Protein AF-A0A7S1ZSZ6-F1 (afdb_monomer_lite)

Foldseek 3Di:
DDDDPPDPPPDPPAWDQDPVRDTDGNVVVVVVVVVVVVPVPPPPDPPVVVVVVLVVVVVVLVVLLVVLVVLQVVDPPPVCVVVVVDDPPPPPPPVPDDDDDDDDDDDDDDPPPPPPPPPDPRCNVVSVVSNVVSVVVVVVSVVVVVVVVVVVVVVVVVVVVVVVVVVVVVVVVVVVCVVDVPPVVVVVPPPPPDDPDDDDDDDPPPPPPPPDPDPFDAQPPPRHGDPDFDDDPPPPDPHTD

InterPro domains:
  IPR006845 Pex, N-terminal [PF04757] (32-144)
  IPR025654 Peroxisome biogenesis factor 2/10 [PTHR23350] (37-241)

Sequence (241 aa):
EKNKNISTRLTTKNLVRNKQGQWIPNTYLQQQQQQDQTITNATTNPTNSYQNDKITKLLRWIIKLHLSLFYINGKYPTIAHRLVGCTIATKQNSDDDKSSDTALLSSLPAPTTSTIVANRPSYTTIGMLIALQASASLIKTTFQYMIEFMYVLQRIRTRWRKEKEEQRRKAYTTSIEQCVPSVEEEYFSTNKTEGEKQQQQSITYVTSTTNTNATTTQCGICMNERLHPSAPIACGHVFCW

Secondary structure (DSSP, 8-state):
------------TTEEE-TTS-EEETHHHHHHHHHHHHHTTS---THHHHHHHHHHHHHHHHHHHHHHHHHHH-----HHHHHH--------------------------------------THHHHHHHHHHHHHHHHHHHHHHHHHHHHHHHHHHHHHHHHHHHHHHHHHHHHHHHHS--THHHHSSSSSSS-----------------------B-TTT-SBPSS----TT--SS---

pLDDT: mean 70.47, std 16.92, range [42.88, 97.94]

Radius of gyration: 41.74 Å; chains: 1; bounding box: 150×37×95 Å

Structure (mmCIF, N/CA/C/O backbone):
data_AF-A0A7S1ZSZ6-F1
#
_entry.id   AF-A0A7S1ZSZ6-F1
#
loop_
_atom_site.group_PDB
_atom_site.id
_atom_site.type_symbol
_atom_site.label_atom_id
_atom_site.label_alt_id
_atom_site.label_comp_id
_atom_site.label_asym_id
_atom_site.label_entity_id
_atom_site.label_seq_id
_atom_site.pdbx_PDB_ins_code
_atom_site.Cartn_x
_atom_site.Cartn_y
_atom_site.Cartn_z
_atom_site.occupancy
_atom_site.B_iso_or_equiv
_atom_site.auth_seq_id
_atom_site.auth_comp_id
_atom_site.auth_asym_id
_atom_site.auth_atom_id
_atom_site.pdbx_PDB_model_num
ATOM 1 N N . GLU A 1 1 ? -87.972 -8.849 14.638 1.00 45.88 1 GLU A N 1
ATOM 2 C CA . GLU A 1 1 ? -87.284 -10.083 15.083 1.00 45.88 1 GLU A CA 1
ATOM 3 C C . GLU A 1 1 ? -86.281 -10.553 14.033 1.00 45.88 1 GLU A C 1
ATOM 5 O O . GLU A 1 1 ? -86.530 -10.344 12.856 1.00 45.88 1 GLU A O 1
ATOM 10 N N . LYS A 1 2 ? -85.210 -11.230 14.477 1.00 46.00 2 LYS A N 1
ATOM 11 C CA . LYS A 1 2 ? -84.157 -11.933 13.699 1.00 46.00 2 LYS A CA 1
ATOM 12 C C . LYS A 1 2 ? -82.916 -11.131 13.260 1.00 46.00 2 LYS A C 1
ATOM 14 O O . LYS A 1 2 ? -82.628 -10.949 12.087 1.00 46.00 2 LYS A O 1
ATOM 19 N N . ASN A 1 3 ? -82.151 -10.723 14.274 1.00 59.25 3 ASN A N 1
ATOM 20 C CA . ASN A 1 3 ? -80.840 -11.295 14.636 1.00 59.25 3 ASN A CA 1
ATOM 21 C C . ASN A 1 3 ? -79.908 -11.750 13.489 1.00 59.25 3 ASN A C 1
ATOM 23 O O . ASN A 1 3 ? -80.172 -12.777 12.870 1.00 59.25 3 ASN A O 1
ATOM 27 N N . LYS A 1 4 ? -78.767 -11.061 13.320 1.00 49.94 4 LYS A N 1
ATOM 28 C CA . LYS A 1 4 ? -77.501 -11.606 12.781 1.00 49.94 4 LYS A CA 1
ATOM 29 C C . LYS A 1 4 ? -76.309 -10.755 13.257 1.00 49.94 4 LYS A C 1
ATOM 31 O O . LYS A 1 4 ? -75.692 -10.025 12.491 1.00 49.94 4 LYS A O 1
ATOM 36 N N . ASN A 1 5 ? -75.982 -10.863 14.546 1.00 47.41 5 ASN A N 1
ATOM 37 C CA . ASN A 1 5 ? -74.682 -10.443 15.077 1.00 47.41 5 ASN A CA 1
ATOM 38 C C . ASN A 1 5 ? -73.670 -11.576 14.851 1.00 47.41 5 ASN A C 1
ATOM 40 O O . ASN A 1 5 ? -73.577 -12.516 15.640 1.00 47.41 5 ASN A O 1
ATOM 44 N N . ILE A 1 6 ? -72.928 -11.502 13.745 1.00 53.44 6 ILE A N 1
ATOM 45 C CA . ILE A 1 6 ? -71.787 -12.381 13.469 1.00 53.44 6 ILE A CA 1
ATOM 46 C C . ILE A 1 6 ? -70.591 -11.817 14.237 1.00 53.44 6 ILE A C 1
ATOM 48 O O . ILE A 1 6 ? -69.866 -10.946 13.768 1.00 53.44 6 ILE A O 1
ATOM 52 N N . SER A 1 7 ? -70.419 -12.301 15.465 1.00 47.50 7 SER A N 1
ATOM 53 C CA . SER A 1 7 ? -69.241 -12.035 16.284 1.00 47.50 7 SER A CA 1
ATOM 54 C C . SER A 1 7 ? -68.076 -12.878 15.757 1.00 47.50 7 SER A C 1
ATOM 56 O O . SER A 1 7 ? -67.936 -14.052 16.105 1.00 47.50 7 SER A O 1
ATOM 58 N N . THR A 1 8 ? -67.237 -12.296 14.901 1.00 52.84 8 THR A N 1
ATOM 59 C CA . THR A 1 8 ? -65.966 -12.886 14.458 1.00 52.84 8 THR A CA 1
ATOM 60 C C . THR A 1 8 ? -65.013 -13.008 15.644 1.00 52.84 8 THR A C 1
ATOM 62 O O . THR A 1 8 ? -64.298 -12.075 16.007 1.00 52.84 8 THR A O 1
ATOM 65 N N . ARG A 1 9 ? -65.018 -14.185 16.271 1.00 50.19 9 ARG A N 1
ATOM 66 C CA . ARG A 1 9 ? -64.076 -14.585 17.316 1.00 50.19 9 ARG A CA 1
ATOM 67 C C . ARG A 1 9 ? -62.727 -14.886 16.653 1.00 50.19 9 ARG A C 1
ATOM 69 O O . ARG A 1 9 ? -62.429 -16.028 16.321 1.00 50.19 9 ARG A O 1
ATOM 76 N N . LEU A 1 10 ? -61.939 -13.839 16.403 1.00 54.50 10 LEU A N 1
ATOM 77 C CA . LEU A 1 10 ? -60.557 -13.955 15.937 1.00 54.50 10 LEU A CA 1
ATOM 78 C C . LEU A 1 10 ? -59.727 -14.672 17.010 1.00 54.50 10 LEU A C 1
ATOM 80 O O . LEU A 1 10 ? -59.468 -14.150 18.092 1.00 54.50 10 LEU A O 1
ATOM 84 N N . THR A 1 11 ? -59.347 -15.909 16.711 1.00 55.84 11 THR A N 1
ATOM 85 C CA . THR A 1 11 ? -58.439 -16.745 17.496 1.00 55.84 11 THR A CA 1
ATOM 86 C C . THR A 1 11 ? -57.053 -16.102 17.575 1.00 55.84 11 THR A C 1
ATOM 88 O O . THR A 1 11 ? -56.283 -16.139 16.620 1.00 55.84 11 THR A O 1
ATOM 91 N N . THR A 1 12 ? -56.713 -15.558 18.742 1.00 56.91 12 THR A N 1
ATOM 92 C CA . THR A 1 12 ? -55.464 -14.859 19.113 1.00 56.91 12 THR A CA 1
ATOM 93 C C . THR A 1 12 ? -54.206 -15.744 19.181 1.00 56.91 12 THR A C 1
ATOM 95 O O . THR A 1 12 ? -53.231 -15.394 19.838 1.00 56.91 12 THR A O 1
ATOM 98 N N . LYS A 1 13 ? -54.173 -16.897 18.504 1.00 59.03 13 LYS A N 1
ATOM 99 C CA . LYS A 1 13 ? -53.133 -17.924 18.711 1.00 59.03 13 LYS A CA 1
ATOM 100 C C . LYS A 1 13 ? -51.804 -17.709 17.959 1.00 59.03 13 LYS A C 1
ATOM 102 O O . LYS A 1 13 ? -50.935 -18.558 18.082 1.00 59.03 13 LYS A O 1
ATOM 107 N N . ASN A 1 14 ? -51.608 -16.615 17.215 1.00 62.50 14 ASN A N 1
ATOM 108 C CA . ASN A 1 14 ? -50.431 -16.436 16.339 1.00 62.50 14 ASN A CA 1
ATOM 109 C C . ASN A 1 14 ? -49.755 -15.056 16.451 1.00 62.50 14 ASN A C 1
ATOM 111 O O . ASN A 1 14 ? -49.387 -14.445 15.445 1.00 62.50 14 ASN A O 1
ATOM 115 N N . LEU A 1 15 ? -49.594 -14.548 17.671 1.00 66.12 15 LEU A N 1
ATOM 116 C CA . LEU A 1 15 ? -48.820 -13.335 17.937 1.00 66.12 15 LEU A CA 1
ATOM 117 C C . LEU A 1 15 ? -47.551 -13.717 18.703 1.00 66.12 15 LEU A C 1
ATOM 119 O O . LEU A 1 15 ? -47.621 -14.448 19.687 1.00 66.12 15 LEU A O 1
ATOM 123 N N . VAL A 1 16 ? -46.399 -13.223 18.253 1.00 71.75 16 VAL A N 1
ATOM 124 C CA . VAL A 1 16 ? -45.100 -13.400 18.918 1.00 71.75 16 VAL A CA 1
ATOM 125 C C . VAL A 1 16 ? -44.641 -12.037 19.418 1.00 71.75 16 VAL A C 1
ATOM 127 O O . VAL A 1 16 ? -44.806 -11.024 18.738 1.00 71.75 16 VAL A O 1
ATOM 130 N N . ARG A 1 17 ? -44.104 -11.989 20.636 1.00 72.75 17 ARG A N 1
ATOM 131 C CA . ARG A 1 17 ? -43.655 -10.745 21.260 1.00 72.75 17 ARG A CA 1
ATOM 132 C C . ARG A 1 17 ? -42.217 -10.442 20.825 1.00 72.75 17 ARG A C 1
ATOM 134 O O . ARG A 1 17 ? -41.338 -11.282 20.993 1.00 72.75 17 ARG A O 1
ATOM 141 N N . ASN A 1 18 ? -41.977 -9.266 20.251 1.00 77.31 18 ASN A N 1
ATOM 142 C CA . ASN A 1 18 ? -40.635 -8.835 19.854 1.00 77.31 18 ASN A CA 1
ATOM 143 C C . ASN A 1 18 ? -39.790 -8.409 21.076 1.00 77.31 18 ASN A C 1
ATOM 145 O O . ASN A 1 18 ? -40.299 -8.298 22.193 1.00 77.31 18 ASN A O 1
ATOM 149 N N . LYS A 1 19 ? -38.497 -8.115 20.867 1.00 74.00 19 LYS A N 1
ATOM 150 C CA . LYS A 1 19 ? -37.574 -7.656 21.931 1.00 74.00 19 LYS A CA 1
ATOM 151 C C . LYS A 1 19 ? -38.006 -6.349 22.620 1.00 74.00 19 LYS A C 1
ATOM 153 O O . LYS A 1 19 ? -37.525 -6.058 23.705 1.00 74.00 19 LYS A O 1
ATOM 158 N N . GLN A 1 20 ? -38.909 -5.580 22.012 1.00 78.00 20 GLN A N 1
ATOM 159 C CA . GLN A 1 20 ? -39.474 -4.340 22.561 1.00 78.00 20 GLN A CA 1
ATOM 160 C C . GLN A 1 20 ? -40.816 -4.580 23.279 1.00 78.00 20 GLN A C 1
ATOM 162 O O . GLN A 1 20 ? -41.487 -3.631 23.672 1.00 78.00 20 GLN A O 1
ATOM 167 N N . GLY A 1 21 ? -41.240 -5.838 23.442 1.00 78.56 21 GLY A N 1
ATOM 168 C CA . GLY A 1 21 ? -42.475 -6.192 24.140 1.00 78.56 21 GLY A CA 1
ATOM 169 C C . GLY A 1 21 ? -43.755 -6.077 23.303 1.00 78.56 21 GLY A C 1
ATOM 170 O O . GLY A 1 21 ? -44.840 -6.348 23.823 1.00 78.56 21 GLY A O 1
ATOM 171 N N . GLN A 1 22 ? -43.660 -5.720 22.021 1.00 77.94 22 GLN A N 1
ATOM 172 C CA . GLN A 1 22 ? -44.806 -5.560 21.126 1.00 77.94 22 GLN A CA 1
ATOM 173 C C . GLN A 1 22 ? -45.199 -6.888 20.471 1.00 77.94 22 GLN A C 1
ATOM 175 O O . GLN A 1 22 ? -44.343 -7.676 20.069 1.00 77.94 22 GLN A O 1
ATOM 180 N N . TRP A 1 23 ? -46.505 -7.143 20.365 1.00 77.44 23 TRP A N 1
ATOM 181 C CA . TRP A 1 23 ? -47.057 -8.337 19.724 1.00 77.44 23 TRP A CA 1
ATOM 182 C C . TRP A 1 23 ? -47.100 -8.155 18.204 1.00 77.44 23 TRP A C 1
ATOM 184 O O . TRP A 1 23 ? -47.804 -7.276 17.711 1.00 77.44 23 TRP A O 1
ATOM 194 N N . ILE A 1 24 ? -46.367 -8.993 17.469 1.00 73.50 24 ILE A N 1
ATOM 195 C CA . ILE A 1 24 ? -46.273 -8.951 16.005 1.00 73.50 24 ILE A CA 1
ATOM 196 C C . ILE A 1 24 ? -46.828 -10.264 15.418 1.00 73.50 24 ILE A C 1
ATOM 198 O O . ILE A 1 24 ? -46.589 -11.334 15.992 1.00 73.50 24 ILE A O 1
ATOM 202 N N . PRO A 1 25 ? -47.574 -10.228 14.296 1.00 69.50 25 PRO A N 1
ATOM 203 C CA . PRO A 1 25 ? -48.050 -11.432 13.615 1.00 69.50 25 PRO A CA 1
ATOM 204 C C . PRO A 1 25 ? -46.893 -12.322 13.135 1.00 69.50 25 PRO A C 1
ATOM 206 O O . PRO A 1 25 ? -45.951 -11.840 12.506 1.00 69.50 25 PRO A O 1
ATOM 209 N N . ASN A 1 26 ? -46.983 -13.633 13.379 1.00 65.88 26 ASN A N 1
ATOM 210 C CA . ASN A 1 26 ? -45.911 -14.602 13.087 1.00 65.88 26 ASN A CA 1
ATOM 211 C C . ASN A 1 26 ? -45.567 -14.740 11.580 1.00 65.88 26 ASN A C 1
ATOM 213 O O . ASN A 1 26 ? -44.516 -15.259 11.215 1.00 65.88 26 ASN A O 1
ATOM 217 N N . THR A 1 27 ? -46.417 -14.231 10.684 1.00 66.75 27 THR A N 1
ATOM 218 C CA . THR A 1 27 ? -46.210 -14.273 9.226 1.00 66.75 27 THR A CA 1
ATOM 219 C C . THR A 1 27 ? -45.004 -13.458 8.752 1.00 66.75 27 THR A C 1
ATOM 221 O O . THR A 1 27 ? -44.408 -13.796 7.734 1.00 66.75 27 THR A O 1
ATOM 224 N N . TYR A 1 28 ? -44.599 -12.424 9.496 1.00 59.00 28 TYR A N 1
ATOM 225 C CA . TYR A 1 28 ? -43.449 -11.587 9.128 1.00 59.00 28 TYR A CA 1
ATOM 226 C C . TYR A 1 28 ? -42.100 -12.277 9.373 1.00 59.00 28 TYR A C 1
ATOM 228 O O . TYR A 1 28 ? -41.141 -12.046 8.641 1.00 59.00 28 TYR A O 1
ATOM 236 N N . LEU A 1 29 ? -42.035 -13.174 10.359 1.00 60.38 29 LEU A N 1
ATOM 237 C CA . LEU A 1 29 ? -40.807 -13.884 10.724 1.00 60.38 29 LEU A CA 1
ATOM 238 C C . LEU A 1 29 ? -40.407 -14.919 9.662 1.00 60.38 29 LEU A C 1
ATOM 240 O O . LEU A 1 29 ? -39.226 -15.081 9.362 1.00 60.38 29 LEU A O 1
ATOM 244 N N . GLN A 1 30 ? -41.391 -15.570 9.036 1.00 60.62 30 GLN A N 1
ATOM 245 C CA . GLN A 1 30 ? -41.138 -16.601 8.029 1.00 60.62 30 GLN A CA 1
ATOM 246 C C . GLN A 1 30 ? -40.664 -16.018 6.687 1.00 60.62 30 GLN A C 1
ATOM 248 O O . GLN A 1 30 ? -39.840 -16.628 6.007 1.00 60.62 30 GLN A O 1
ATOM 253 N N . GLN A 1 31 ? -41.121 -14.813 6.329 1.00 61.56 31 GLN A N 1
ATOM 254 C CA . GLN A 1 31 ? -40.676 -14.131 5.110 1.00 61.56 31 GLN A CA 1
ATOM 255 C C . GLN A 1 31 ? -39.251 -13.570 5.251 1.00 61.56 31 GLN A C 1
ATOM 257 O O . GLN A 1 31 ? -38.480 -13.597 4.293 1.00 61.56 31 GLN A O 1
ATOM 262 N N . GLN A 1 32 ? -38.867 -13.150 6.462 1.00 59.94 32 GLN A N 1
ATOM 263 C CA . GLN A 1 32 ? -37.508 -12.693 6.757 1.00 59.94 32 GLN A CA 1
ATOM 264 C C . GLN A 1 32 ? -36.491 -13.845 6.681 1.00 59.94 32 GLN A C 1
ATOM 266 O O . GLN A 1 32 ? -35.414 -13.688 6.112 1.00 59.94 32 GLN A O 1
ATOM 271 N N . GLN A 1 33 ? -36.870 -15.043 7.138 1.00 59.09 33 GLN A N 1
ATOM 272 C CA . GLN A 1 33 ? -35.999 -16.222 7.079 1.00 59.09 33 GLN A CA 1
ATOM 273 C C . GLN A 1 33 ? -35.746 -16.745 5.652 1.00 59.09 33 GLN A C 1
ATOM 275 O O . GLN A 1 33 ? -34.691 -17.324 5.398 1.00 59.09 33 GLN A O 1
ATOM 280 N N . GLN A 1 34 ? -36.676 -16.538 4.711 1.00 56.94 34 GLN A N 1
ATOM 281 C CA . GLN A 1 34 ? -36.470 -16.914 3.305 1.00 56.94 34 GLN A CA 1
ATOM 282 C C . GLN A 1 34 ? -35.585 -15.921 2.539 1.00 56.94 34 GLN A C 1
ATOM 284 O O . GLN A 1 34 ? -34.846 -16.346 1.653 1.00 56.94 34 GLN A O 1
ATOM 289 N N . GLN A 1 35 ? -35.591 -14.630 2.891 1.00 57.09 35 GLN A N 1
ATOM 290 C CA . GLN A 1 35 ? -34.695 -13.647 2.264 1.00 57.09 35 GLN A CA 1
ATOM 291 C C . GLN A 1 35 ? -33.226 -13.843 2.671 1.00 57.09 35 GLN A C 1
ATOM 293 O O . GLN A 1 35 ? -32.338 -13.692 1.828 1.00 57.09 35 GLN A O 1
ATOM 298 N N . ASP A 1 36 ? -32.965 -14.270 3.909 1.00 51.06 36 ASP A N 1
ATOM 299 C CA . ASP A 1 36 ? -31.597 -14.478 4.403 1.00 51.06 36 ASP A CA 1
ATOM 300 C C . ASP A 1 36 ? -30.861 -15.642 3.707 1.00 51.06 36 ASP A C 1
ATOM 302 O O . ASP A 1 36 ? -29.634 -15.625 3.611 1.00 51.06 36 ASP A O 1
ATOM 306 N N . GLN A 1 37 ? -31.573 -16.630 3.149 1.00 53.38 37 GLN A N 1
ATOM 307 C CA . GLN A 1 37 ? -30.940 -17.771 2.466 1.00 53.38 37 GLN A CA 1
ATOM 308 C C . GLN A 1 37 ? -30.546 -17.483 1.008 1.00 53.38 37 GLN A C 1
ATOM 310 O O . GLN A 1 37 ? -29.652 -18.136 0.475 1.00 53.38 37 GLN A O 1
ATOM 315 N N . THR A 1 38 ? -31.154 -16.490 0.353 1.00 52.06 38 THR A N 1
ATOM 316 C CA . THR A 1 38 ? -30.794 -16.115 -1.028 1.00 52.06 38 THR A CA 1
ATOM 317 C C . THR A 1 38 ? -29.551 -15.226 -1.131 1.00 52.06 38 THR A C 1
ATOM 319 O O . THR A 1 38 ? -28.973 -15.109 -2.209 1.00 52.06 38 THR A O 1
ATOM 322 N N . ILE A 1 39 ? -29.096 -14.627 -0.026 1.00 53.91 39 ILE A N 1
ATOM 323 C CA . ILE A 1 39 ? -27.982 -13.659 -0.027 1.00 53.91 39 ILE A CA 1
ATOM 324 C C . ILE A 1 39 ? -26.614 -14.341 0.174 1.00 53.91 39 ILE A C 1
ATOM 326 O O . ILE A 1 39 ? -25.580 -13.808 -0.234 1.00 53.91 39 ILE A O 1
ATOM 330 N N . THR A 1 40 ? -26.569 -15.555 0.724 1.00 49.72 40 THR A N 1
ATOM 331 C CA . THR A 1 40 ? -25.303 -16.225 1.075 1.00 49.72 40 THR A CA 1
ATOM 332 C C . THR A 1 40 ? -24.523 -16.794 -0.116 1.00 49.72 40 THR A C 1
ATOM 334 O O . THR A 1 40 ? -23.328 -17.043 0.018 1.00 49.72 40 THR A O 1
ATOM 337 N N . ASN A 1 41 ? -25.128 -16.920 -1.303 1.00 51.81 41 ASN A N 1
ATOM 338 C CA . ASN A 1 41 ? -24.494 -17.600 -2.445 1.00 51.81 41 ASN A CA 1
ATOM 339 C C . ASN A 1 41 ? -23.838 -16.670 -3.487 1.00 51.81 41 ASN A C 1
ATOM 341 O O . ASN A 1 41 ? -23.195 -17.160 -4.410 1.00 51.81 41 ASN A O 1
ATOM 345 N N . ALA A 1 42 ? -23.945 -15.343 -3.344 1.00 47.25 42 ALA A N 1
ATOM 346 C CA . ALA A 1 42 ? -23.409 -14.375 -4.317 1.00 47.25 42 ALA A CA 1
ATOM 347 C C . ALA A 1 42 ? -22.186 -13.574 -3.823 1.00 47.25 42 ALA A C 1
ATOM 349 O O . ALA A 1 42 ? -21.761 -12.621 -4.474 1.00 47.25 42 ALA A O 1
ATOM 350 N N . THR A 1 43 ? -21.583 -13.948 -2.688 1.00 46.16 43 THR A N 1
ATOM 351 C CA . THR A 1 43 ? -20.396 -13.257 -2.147 1.00 46.16 43 THR A CA 1
ATOM 352 C C . THR A 1 43 ? -19.108 -13.949 -2.595 1.00 46.16 43 THR A C 1
ATOM 354 O O . THR A 1 43 ? -18.336 -14.475 -1.797 1.00 46.16 43 THR A O 1
ATOM 357 N N . THR A 1 44 ? -18.840 -13.955 -3.899 1.00 51.75 44 THR A N 1
ATOM 358 C CA . THR A 1 44 ? -17.487 -14.227 -4.396 1.00 51.75 44 THR A CA 1
ATOM 359 C C . THR A 1 44 ? -16.637 -12.965 -4.235 1.00 51.75 44 THR A C 1
ATOM 361 O O . THR A 1 44 ? -16.741 -12.029 -5.021 1.00 51.75 44 THR A O 1
ATOM 364 N N . ASN A 1 45 ? -15.836 -12.950 -3.165 1.00 52.44 45 ASN A N 1
ATOM 365 C CA . ASN A 1 45 ? -14.748 -12.025 -2.807 1.00 52.44 45 ASN A CA 1
ATOM 366 C C . ASN A 1 45 ? -14.297 -11.009 -3.892 1.00 52.44 45 ASN A C 1
ATOM 368 O O . ASN A 1 45 ? -13.349 -11.285 -4.634 1.00 52.44 45 ASN A O 1
ATOM 372 N N . PRO A 1 46 ? -14.852 -9.780 -3.925 1.00 58.25 46 PRO A N 1
ATOM 373 C CA . PRO A 1 46 ? -14.362 -8.704 -4.799 1.00 58.25 46 PRO A CA 1
ATOM 374 C C . PRO A 1 46 ? -12.973 -8.165 -4.395 1.00 58.25 46 PRO A C 1
ATOM 376 O O . PRO A 1 46 ? -12.370 -7.370 -5.115 1.00 58.25 46 PRO A O 1
ATOM 379 N N . THR A 1 47 ? -12.429 -8.593 -3.254 1.00 63.62 47 THR A N 1
ATOM 380 C CA . THR A 1 47 ? -11.154 -8.105 -2.707 1.00 63.62 47 THR A CA 1
ATOM 381 C C . THR A 1 47 ? -9.928 -8.563 -3.506 1.00 63.62 47 THR A C 1
ATOM 383 O O . THR A 1 47 ? -8.943 -7.825 -3.577 1.00 63.62 47 THR A O 1
ATOM 386 N N . ASN A 1 48 ? -9.988 -9.726 -4.164 1.00 72.94 48 ASN A N 1
ATOM 387 C CA . ASN A 1 48 ? -8.833 -10.292 -4.871 1.00 72.94 48 ASN A CA 1
ATOM 388 C C . ASN A 1 48 ? -8.539 -9.606 -6.216 1.00 72.94 48 ASN A C 1
ATOM 390 O O . ASN A 1 48 ? -7.374 -9.440 -6.574 1.00 72.94 48 ASN A O 1
ATOM 394 N N . SER A 1 49 ? -9.562 -9.144 -6.947 1.00 79.81 49 SER A N 1
ATOM 395 C CA . SER A 1 49 ? -9.358 -8.494 -8.255 1.00 79.81 49 SER A CA 1
ATOM 396 C C . SER A 1 49 ? -8.548 -7.201 -8.128 1.00 79.81 49 SER A C 1
ATOM 398 O O . SER A 1 49 ? -7.623 -6.952 -8.898 1.00 79.81 49 SER A O 1
ATOM 400 N N . TYR A 1 50 ? -8.841 -6.399 -7.102 1.00 82.25 50 TYR A N 1
ATOM 401 C CA . TYR A 1 50 ? -8.197 -5.104 -6.899 1.00 82.25 50 TYR A CA 1
ATOM 402 C C . TYR A 1 50 ? -6.718 -5.215 -6.483 1.00 82.25 50 TYR A C 1
ATOM 404 O O . TYR A 1 50 ? -5.907 -4.356 -6.838 1.00 82.25 50 TYR A O 1
ATOM 412 N N . GLN A 1 51 ? -6.331 -6.270 -5.753 1.00 80.81 51 GLN A N 1
ATOM 413 C CA . GLN A 1 51 ? -4.921 -6.508 -5.417 1.00 80.81 51 GLN A CA 1
ATOM 414 C C . GLN A 1 51 ? -4.090 -6.884 -6.649 1.00 80.81 51 GLN A C 1
ATOM 416 O O . GLN A 1 51 ? -2.980 -6.368 -6.817 1.00 80.81 51 GLN A O 1
ATOM 421 N N . ASN A 1 52 ? -4.636 -7.710 -7.542 1.00 82.62 52 ASN A N 1
ATOM 422 C CA . ASN A 1 52 ? -3.936 -8.143 -8.752 1.00 82.62 52 ASN A CA 1
ATOM 423 C C . ASN A 1 52 ? -3.630 -6.963 -9.696 1.00 82.62 52 ASN A C 1
ATOM 425 O O . ASN A 1 52 ? -2.528 -6.869 -10.245 1.00 82.62 52 ASN A O 1
ATOM 429 N N . ASP A 1 53 ? -4.534 -5.987 -9.799 1.00 88.00 53 ASP A N 1
ATOM 430 C CA . ASP A 1 53 ? -4.316 -4.769 -10.593 1.00 88.00 53 ASP A CA 1
ATOM 431 C C . ASP A 1 53 ? -3.203 -3.871 -10.037 1.00 88.00 53 ASP A C 1
ATOM 433 O O . ASP A 1 53 ? -2.513 -3.169 -10.782 1.00 88.00 53 ASP A O 1
ATOM 437 N N . LYS A 1 54 ? -2.997 -3.874 -8.716 1.00 83.25 54 LYS A N 1
ATOM 438 C CA . LYS A 1 54 ? -1.902 -3.121 -8.087 1.00 83.25 54 LYS A CA 1
ATOM 439 C C . LYS A 1 54 ? -0.555 -3.779 -8.346 1.00 83.25 54 LYS A C 1
ATOM 441 O O . LYS A 1 54 ? 0.401 -3.092 -8.711 1.00 83.25 54 LYS A O 1
ATOM 446 N N . ILE A 1 55 ? -0.488 -5.100 -8.189 1.00 85.62 55 ILE A N 1
ATOM 447 C CA . ILE A 1 55 ? 0.745 -5.870 -8.381 1.00 85.62 55 ILE A CA 1
ATOM 448 C C . ILE A 1 55 ? 1.209 -5.776 -9.837 1.00 85.62 55 ILE A C 1
ATOM 450 O O . ILE A 1 55 ? 2.380 -5.505 -10.091 1.00 85.62 55 ILE A O 1
ATOM 454 N N . THR A 1 56 ? 0.299 -5.908 -10.804 1.00 88.56 56 THR A N 1
ATOM 455 C CA . THR A 1 56 ? 0.640 -5.791 -12.233 1.00 88.56 56 THR A CA 1
ATOM 456 C C . THR A 1 56 ? 1.149 -4.394 -12.605 1.00 88.56 56 THR A C 1
ATOM 458 O O . THR A 1 56 ? 2.099 -4.271 -13.384 1.00 88.56 56 THR A O 1
ATOM 461 N N . LYS A 1 57 ? 0.591 -3.329 -12.009 1.00 84.12 57 LYS A N 1
ATOM 462 C CA . LYS A 1 57 ? 1.103 -1.955 -12.164 1.00 84.12 57 LYS A CA 1
ATOM 463 C C . LYS A 1 57 ? 2.512 -1.802 -11.594 1.00 84.12 57 LYS A C 1
ATOM 465 O O . LYS A 1 57 ? 3.362 -1.220 -12.266 1.00 84.12 57 LYS A O 1
ATOM 470 N N . LEU A 1 58 ? 2.774 -2.338 -10.401 1.00 82.19 58 LEU A N 1
ATOM 471 C CA . LEU A 1 58 ? 4.104 -2.320 -9.784 1.00 82.19 58 LEU A CA 1
ATOM 472 C C . LEU A 1 58 ? 5.125 -3.083 -10.642 1.00 82.19 58 LEU A C 1
ATOM 474 O O . LEU A 1 58 ? 6.188 -2.553 -10.957 1.00 82.19 58 LEU A O 1
ATOM 478 N N . LEU A 1 59 ? 4.775 -4.294 -11.083 1.00 86.12 59 LEU A N 1
ATOM 479 C CA . LEU A 1 59 ? 5.630 -5.138 -11.919 1.00 86.12 59 LEU A CA 1
ATOM 480 C C . LEU A 1 59 ? 6.011 -4.430 -13.224 1.00 86.12 59 LEU A C 1
ATOM 482 O O . LEU A 1 59 ? 7.176 -4.432 -13.618 1.00 86.12 59 LEU A O 1
ATOM 486 N N . ARG A 1 60 ? 5.053 -3.747 -13.863 1.00 86.75 60 ARG A N 1
ATOM 487 C CA . ARG A 1 60 ? 5.307 -2.944 -15.067 1.00 86.75 60 ARG A CA 1
ATOM 488 C C . ARG A 1 60 ? 6.352 -1.848 -14.820 1.00 86.75 60 ARG A C 1
ATOM 490 O O . ARG A 1 60 ? 7.172 -1.595 -15.700 1.00 86.75 60 ARG A O 1
ATOM 497 N N . TRP A 1 61 ? 6.347 -1.209 -13.648 1.00 84.12 61 TRP A N 1
ATOM 498 C CA . TRP A 1 61 ? 7.359 -0.209 -13.281 1.00 84.12 61 TRP A CA 1
ATOM 499 C C . TRP A 1 61 ? 8.726 -0.826 -13.009 1.00 84.12 61 TRP A C 1
ATOM 501 O O . TRP A 1 61 ? 9.725 -0.288 -13.479 1.00 84.12 61 TRP A O 1
ATOM 511 N N . ILE A 1 62 ? 8.774 -1.969 -12.323 1.00 83.00 62 ILE A N 1
ATOM 512 C CA . ILE A 1 62 ? 10.023 -2.700 -12.068 1.00 83.00 62 ILE A CA 1
ATOM 513 C C . ILE A 1 62 ? 10.680 -3.110 -13.391 1.00 83.00 62 ILE A C 1
ATOM 515 O O . ILE A 1 62 ? 11.878 -2.902 -13.564 1.00 83.00 62 ILE A O 1
ATOM 519 N N . ILE A 1 63 ? 9.901 -3.607 -14.357 1.00 87.56 63 ILE A N 1
ATOM 520 C CA . ILE A 1 63 ? 10.408 -3.964 -15.691 1.00 87.56 63 ILE A CA 1
ATOM 521 C C . ILE A 1 63 ? 10.954 -2.727 -16.418 1.00 87.56 63 ILE A C 1
ATOM 523 O O . ILE A 1 63 ? 12.047 -2.787 -16.976 1.00 87.56 63 ILE A O 1
ATOM 527 N N . LYS A 1 64 ? 10.243 -1.589 -16.384 1.00 83.75 64 LYS A N 1
ATOM 528 C CA . LYS A 1 64 ? 10.727 -0.332 -16.986 1.00 83.75 64 LYS A CA 1
ATOM 529 C C . LYS A 1 64 ? 12.027 0.160 -16.347 1.00 83.75 64 LYS A C 1
ATOM 531 O O . LYS A 1 64 ? 12.928 0.570 -17.071 1.00 83.75 64 LYS A O 1
ATOM 536 N N . LEU A 1 65 ? 12.131 0.096 -15.018 1.00 82.56 65 LEU A N 1
ATOM 537 C CA . LEU A 1 65 ? 13.336 0.478 -14.280 1.00 82.56 65 LEU A CA 1
ATOM 538 C C . LEU A 1 65 ? 14.504 -0.464 -14.597 1.00 82.56 65 LEU A C 1
ATOM 540 O O . LEU A 1 65 ? 15.627 -0.014 -14.802 1.00 82.56 65 LEU A O 1
ATOM 544 N N . HIS A 1 66 ? 14.242 -1.769 -14.683 1.00 83.88 66 HIS A N 1
ATOM 545 C CA . HIS A 1 66 ? 15.238 -2.753 -15.092 1.00 83.88 66 HIS A CA 1
ATOM 546 C C . HIS A 1 66 ? 15.759 -2.455 -16.503 1.00 83.88 66 HIS A C 1
ATOM 548 O O . HIS A 1 66 ? 16.969 -2.401 -16.710 1.00 83.88 66 HIS A O 1
ATOM 554 N N . LEU A 1 67 ? 14.854 -2.166 -17.446 1.00 83.19 67 LEU A N 1
ATOM 555 C CA . LEU A 1 67 ? 15.197 -1.786 -18.816 1.00 83.19 67 LEU A CA 1
ATOM 556 C C . LEU A 1 67 ? 16.003 -0.473 -18.865 1.00 83.19 67 LEU A C 1
ATOM 558 O O . LEU A 1 67 ? 16.941 -0.355 -19.645 1.00 83.19 67 LEU A O 1
ATOM 562 N N . SER A 1 68 ? 15.689 0.518 -18.022 1.00 82.88 68 SER A N 1
ATOM 563 C CA . SER A 1 68 ? 16.446 1.776 -17.981 1.00 82.88 68 SER A CA 1
ATOM 564 C C . SER A 1 68 ? 17.840 1.600 -17.379 1.00 82.88 68 SER A C 1
ATOM 566 O O . SER A 1 68 ? 18.810 2.119 -17.925 1.00 82.88 68 SER A O 1
ATOM 568 N N . LEU A 1 69 ? 17.959 0.830 -16.289 1.00 78.56 69 LEU A N 1
ATOM 569 C CA . LEU A 1 69 ? 19.252 0.480 -15.688 1.00 78.56 69 LEU A CA 1
ATOM 570 C C . LEU A 1 69 ? 20.125 -0.270 -16.700 1.00 78.56 69 LEU A C 1
ATOM 572 O O . LEU A 1 69 ? 21.337 -0.080 -16.780 1.00 78.56 69 LEU A O 1
ATOM 576 N N . PHE A 1 70 ? 19.469 -1.101 -17.502 1.00 76.00 70 PHE A N 1
ATOM 577 C CA . PHE A 1 70 ? 20.060 -1.815 -18.609 1.00 76.00 70 PHE A CA 1
ATOM 578 C C . PHE A 1 70 ? 20.616 -0.853 -19.688 1.00 76.00 70 PHE A C 1
ATOM 580 O O . PHE A 1 70 ? 21.787 -0.969 -20.053 1.00 76.00 70 PHE A O 1
ATOM 587 N N . TYR A 1 71 ? 19.845 0.150 -20.134 1.00 76.75 71 TYR A N 1
ATOM 588 C CA . TYR A 1 71 ? 20.323 1.167 -21.090 1.00 76.75 71 TYR A CA 1
ATOM 589 C C . TYR A 1 71 ? 21.494 2.006 -20.555 1.00 76.75 71 TYR A C 1
ATOM 591 O O . TYR A 1 71 ? 22.374 2.377 -21.329 1.00 76.75 71 TYR A O 1
ATOM 599 N N . ILE A 1 72 ? 21.522 2.292 -19.250 1.00 72.94 72 ILE A N 1
ATOM 600 C CA . ILE A 1 72 ? 22.590 3.082 -18.615 1.00 72.94 72 ILE A CA 1
ATOM 601 C C . ILE A 1 72 ? 23.910 2.308 -18.572 1.00 72.94 72 ILE A C 1
ATOM 603 O O . ILE A 1 72 ? 24.963 2.871 -18.857 1.00 72.94 72 ILE A O 1
ATOM 607 N N . ASN A 1 73 ? 23.866 1.012 -18.255 1.00 77.62 73 ASN A N 1
ATOM 608 C CA . ASN A 1 73 ? 25.078 0.206 -18.112 1.00 77.62 73 ASN A CA 1
ATOM 609 C C . ASN A 1 73 ? 25.764 -0.114 -19.450 1.00 77.62 73 ASN A C 1
ATOM 611 O O . ASN A 1 73 ? 26.895 -0.600 -19.443 1.00 77.62 73 ASN A O 1
ATOM 615 N N . GLY A 1 74 ? 25.102 0.124 -20.592 1.00 65.88 74 GLY A N 1
ATOM 616 C CA . GLY A 1 74 ? 25.690 0.054 -21.939 1.00 65.88 74 GLY A CA 1
ATOM 617 C C . GLY A 1 74 ? 26.198 -1.327 -22.380 1.00 65.88 74 GLY A C 1
ATOM 618 O O . GLY A 1 74 ? 26.584 -1.509 -23.532 1.00 65.88 74 GLY A O 1
ATOM 619 N N . LYS A 1 75 ? 26.180 -2.319 -21.489 1.00 62.00 75 LYS A N 1
ATOM 620 C CA . LYS A 1 75 ? 26.565 -3.702 -21.732 1.00 62.00 75 LYS A CA 1
ATOM 621 C C . LYS A 1 75 ? 25.282 -4.514 -21.814 1.00 62.00 75 LYS A C 1
ATOM 623 O O . LYS A 1 75 ? 24.585 -4.665 -20.818 1.00 62.00 75 LYS A O 1
ATOM 628 N N . TYR A 1 76 ? 24.980 -5.040 -22.996 1.00 53.97 76 TYR A N 1
ATOM 629 C CA . TYR A 1 76 ? 24.087 -6.183 -23.149 1.00 53.97 76 TYR A CA 1
ATOM 630 C C . TYR A 1 76 ? 24.878 -7.451 -22.774 1.00 53.97 76 TYR A C 1
ATOM 632 O O . TYR A 1 76 ? 25.503 -8.024 -23.664 1.00 53.97 76 TYR A O 1
ATOM 640 N N . PRO A 1 77 ? 24.833 -8.004 -21.541 1.00 51.69 77 PRO A N 1
ATOM 641 C CA . PRO A 1 77 ? 24.765 -9.443 -21.451 1.00 51.69 77 PRO A CA 1
ATOM 642 C C . PRO A 1 77 ? 23.330 -9.744 -21.864 1.00 51.69 77 PRO A C 1
ATOM 644 O O . PRO A 1 77 ? 22.436 -9.837 -21.024 1.00 51.69 77 PRO A O 1
ATOM 647 N N . THR A 1 78 ? 23.058 -9.804 -23.170 1.00 54.53 78 THR A N 1
ATOM 648 C CA . THR A 1 78 ? 21.817 -10.444 -23.594 1.00 54.53 78 THR A CA 1
ATOM 649 C C . THR A 1 78 ? 21.754 -11.775 -22.844 1.00 54.53 78 THR A C 1
ATOM 651 O O . THR A 1 78 ? 22.776 -12.429 -22.625 1.00 54.53 78 THR A O 1
ATOM 654 N N . ILE A 1 79 ? 20.571 -12.195 -22.409 1.00 57.62 79 ILE A N 1
ATOM 655 C CA . ILE A 1 79 ? 20.400 -13.566 -21.911 1.00 57.62 79 ILE A CA 1
ATOM 656 C C . ILE A 1 79 ? 20.953 -14.550 -22.964 1.00 57.62 79 ILE A C 1
ATOM 658 O O . ILE A 1 79 ? 21.557 -15.551 -22.604 1.00 57.62 79 ILE A O 1
ATOM 662 N N . ALA A 1 80 ? 20.905 -14.173 -24.250 1.00 54.94 80 ALA A N 1
ATOM 663 C CA . ALA A 1 80 ? 21.642 -14.810 -25.338 1.00 54.94 80 ALA A CA 1
ATOM 664 C C . ALA A 1 80 ? 23.171 -14.870 -25.120 1.00 54.94 80 ALA A C 1
ATOM 666 O O . ALA A 1 80 ? 23.742 -15.931 -25.286 1.00 54.94 80 ALA A O 1
ATOM 667 N N . HIS A 1 81 ? 23.850 -13.810 -24.679 1.00 54.66 81 HIS A N 1
ATOM 668 C CA . HIS A 1 81 ? 25.284 -13.837 -24.360 1.00 54.66 81 HIS A CA 1
ATOM 669 C C . HIS A 1 81 ? 25.633 -14.726 -23.153 1.00 54.66 81 HIS A C 1
ATOM 671 O O . HIS A 1 81 ? 26.690 -15.349 -23.134 1.00 54.66 81 HIS A O 1
ATOM 677 N N . ARG A 1 82 ? 24.743 -14.816 -22.150 1.00 54.78 82 ARG A N 1
ATOM 678 C CA . ARG A 1 82 ? 24.905 -15.754 -21.018 1.00 54.78 82 ARG A CA 1
ATOM 679 C C . ARG A 1 82 ? 24.580 -17.205 -21.387 1.00 54.78 82 ARG A C 1
ATOM 681 O O . ARG A 1 82 ? 25.178 -18.097 -20.805 1.00 54.78 82 ARG A O 1
ATOM 688 N N . LEU A 1 83 ? 23.675 -17.439 -22.339 1.00 59.66 83 LEU A N 1
ATOM 689 C CA . LEU A 1 83 ? 23.340 -18.779 -22.842 1.00 59.66 83 LEU A CA 1
ATOM 690 C C . LEU A 1 83 ? 24.331 -19.287 -23.896 1.00 59.66 83 LEU A C 1
ATOM 692 O O . LEU A 1 83 ? 24.530 -20.489 -24.010 1.00 59.66 83 LEU A O 1
ATOM 696 N N . VAL A 1 84 ? 24.95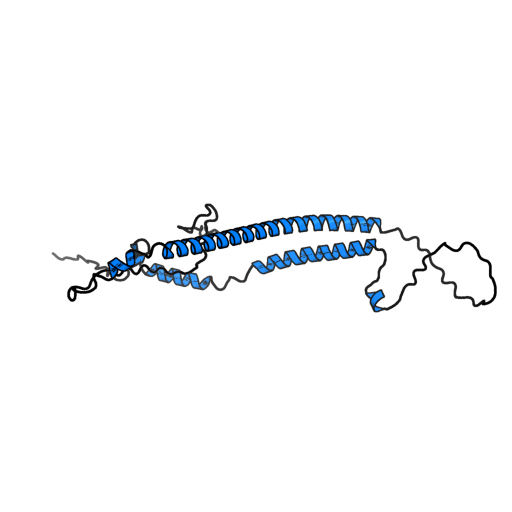9 -18.386 -24.651 1.00 68.25 84 VAL A N 1
ATOM 697 C CA . VAL A 1 84 ? 25.892 -18.733 -25.734 1.00 68.25 84 VAL A CA 1
ATOM 698 C C . VAL A 1 84 ? 27.342 -18.811 -25.236 1.00 68.25 84 VAL A C 1
ATOM 700 O O . VAL A 1 84 ? 28.207 -19.306 -25.948 1.00 68.25 84 VAL A O 1
ATOM 703 N N . GLY A 1 85 ? 27.637 -18.377 -24.004 1.00 46.81 85 GLY A N 1
ATOM 704 C CA . GLY A 1 85 ? 28.959 -18.552 -23.387 1.00 46.81 85 GLY A CA 1
ATOM 705 C C . GLY A 1 85 ? 30.098 -17.803 -24.085 1.00 46.81 85 GLY A C 1
ATOM 706 O O . GLY A 1 85 ? 31.255 -17.947 -23.701 1.00 46.81 85 GLY A O 1
ATOM 707 N N . CYS A 1 86 ? 29.803 -16.978 -25.089 1.00 48.78 86 CYS A N 1
ATOM 708 C CA . CYS A 1 86 ? 30.804 -16.125 -25.697 1.00 48.78 86 CYS A CA 1
ATOM 709 C C . CYS A 1 86 ? 31.171 -15.034 -24.695 1.00 48.78 86 CYS A C 1
ATOM 711 O O . CYS A 1 86 ? 30.315 -14.325 -24.183 1.00 48.78 86 CYS A O 1
ATOM 713 N N . THR A 1 87 ? 32.446 -14.894 -24.383 1.00 45.97 87 THR A N 1
ATOM 714 C CA . THR A 1 87 ? 32.992 -13.765 -23.637 1.00 45.97 87 THR A CA 1
ATOM 715 C C . THR A 1 87 ? 33.518 -12.768 -24.663 1.00 45.97 87 THR A C 1
ATOM 717 O O . THR A 1 87 ? 34.466 -13.050 -25.389 1.00 45.97 87 THR A O 1
ATOM 720 N N . ILE A 1 88 ? 32.894 -11.589 -24.770 1.00 52.00 88 ILE A N 1
ATOM 721 C CA . ILE A 1 88 ? 33.466 -10.506 -25.576 1.00 52.00 88 ILE A CA 1
ATOM 722 C C . ILE A 1 88 ? 34.646 -9.974 -24.775 1.00 52.00 88 ILE A C 1
ATOM 724 O O . ILE A 1 88 ? 34.461 -9.315 -23.748 1.00 52.00 88 ILE A O 1
ATOM 728 N N . ALA A 1 89 ? 35.853 -10.287 -25.243 1.00 51.38 89 ALA A N 1
ATOM 729 C CA . ALA A 1 89 ? 37.076 -9.661 -24.781 1.00 51.38 89 ALA A CA 1
ATOM 730 C C . ALA A 1 89 ? 36.949 -8.152 -25.023 1.00 51.38 89 ALA A C 1
ATOM 732 O O . ALA A 1 89 ? 37.129 -7.651 -26.133 1.00 51.38 89 ALA A O 1
ATOM 733 N N . THR A 1 90 ? 36.562 -7.423 -23.978 1.00 52.53 90 THR A N 1
ATOM 734 C CA . THR A 1 90 ? 36.614 -5.967 -23.985 1.00 52.53 90 THR A CA 1
ATOM 735 C C . THR A 1 90 ? 38.089 -5.636 -23.884 1.00 52.53 90 THR A C 1
ATOM 737 O O . THR A 1 90 ? 38.659 -5.690 -22.799 1.00 52.53 90 THR A O 1
ATOM 740 N N . LYS A 1 91 ? 38.724 -5.386 -25.030 1.00 49.38 91 LYS A N 1
ATOM 741 C CA . LYS A 1 91 ? 40.084 -4.864 -25.082 1.00 49.38 91 LYS A CA 1
ATOM 742 C C . LYS A 1 91 ? 40.016 -3.463 -24.469 1.00 49.38 91 LYS A C 1
ATOM 744 O O . LYS A 1 91 ? 39.654 -2.500 -25.138 1.00 49.38 91 LYS A O 1
ATOM 749 N N . GLN A 1 92 ? 40.204 -3.379 -23.153 1.00 51.75 92 GLN A N 1
ATOM 750 C CA . GLN A 1 92 ? 40.520 -2.125 -22.490 1.00 51.75 92 GLN A CA 1
ATOM 751 C C . GLN A 1 92 ? 41.795 -1.636 -23.170 1.00 51.75 92 GLN A C 1
ATOM 753 O O . GLN A 1 92 ? 42.819 -2.308 -23.087 1.00 51.75 92 GLN A O 1
ATOM 758 N N . ASN A 1 93 ? 41.712 -0.512 -23.881 1.00 52.53 93 ASN A N 1
ATOM 759 C CA . ASN A 1 93 ? 42.893 0.288 -24.167 1.00 52.53 93 ASN A CA 1
ATOM 760 C C . ASN A 1 93 ? 43.397 0.787 -22.811 1.00 52.53 93 ASN A C 1
ATOM 762 O O . ASN A 1 93 ? 42.984 1.830 -22.312 1.00 52.53 93 ASN A O 1
ATOM 766 N N . SER A 1 94 ? 44.194 -0.046 -22.156 1.00 50.88 94 SER A N 1
ATOM 767 C CA . SER A 1 94 ? 45.183 0.386 -21.192 1.00 50.88 94 SER A CA 1
ATOM 768 C C . SER A 1 94 ? 46.273 1.083 -21.999 1.00 50.88 94 SER A C 1
ATOM 770 O O . SER A 1 94 ? 47.221 0.443 -22.445 1.00 50.88 94 SER A O 1
ATOM 772 N N . ASP A 1 95 ? 46.097 2.384 -22.223 1.00 54.47 95 ASP A N 1
ATOM 773 C CA . ASP A 1 95 ? 47.138 3.294 -22.714 1.00 54.47 95 ASP A CA 1
ATOM 774 C C . ASP A 1 95 ? 48.157 3.597 -21.592 1.00 54.47 95 ASP A C 1
ATOM 776 O O . ASP A 1 95 ? 48.533 4.741 -21.364 1.00 54.47 95 ASP A O 1
ATOM 780 N N . ASP A 1 96 ? 48.597 2.556 -20.885 1.00 58.88 96 ASP A N 1
ATOM 781 C CA . ASP A 1 96 ? 49.703 2.592 -19.933 1.00 58.88 96 ASP A CA 1
ATOM 782 C C . ASP A 1 96 ? 50.736 1.562 -20.392 1.00 58.88 96 ASP A C 1
ATOM 784 O O . ASP A 1 96 ? 50.865 0.491 -19.817 1.00 58.88 96 ASP A O 1
ATOM 788 N N . ASP A 1 97 ? 51.463 1.883 -21.460 1.00 49.06 97 ASP A N 1
ATOM 789 C CA . ASP A 1 97 ? 52.809 1.343 -21.641 1.00 49.06 97 ASP A CA 1
ATOM 790 C C . ASP A 1 97 ? 53.708 2.429 -22.230 1.00 49.06 97 ASP A C 1
ATOM 792 O O . ASP A 1 97 ? 53.930 2.577 -23.435 1.00 49.06 97 ASP A O 1
ATOM 796 N N . LYS A 1 98 ? 54.249 3.230 -21.311 1.00 57.06 98 LYS A N 1
ATOM 797 C CA . LYS A 1 98 ? 55.544 3.858 -21.525 1.00 57.06 98 LYS A CA 1
ATOM 798 C C . LYS A 1 98 ? 56.576 2.738 -21.672 1.00 57.06 98 LYS A C 1
ATOM 800 O O . LYS A 1 98 ? 56.974 2.147 -20.681 1.00 57.06 98 LYS A O 1
ATOM 805 N N . SER A 1 99 ? 57.074 2.576 -22.896 1.00 64.06 99 SER A N 1
ATOM 806 C CA . SER A 1 99 ? 58.506 2.418 -23.170 1.00 64.06 99 SER A CA 1
ATOM 807 C C . SER A 1 99 ? 59.225 1.341 -22.342 1.00 64.06 99 SER A C 1
ATOM 809 O O . SER A 1 99 ? 59.795 1.627 -21.287 1.00 64.06 99 SER A O 1
ATOM 811 N N . SER A 1 100 ? 59.375 0.142 -22.901 1.00 55.69 100 SER A N 1
ATOM 812 C CA . SER A 1 100 ? 60.689 -0.514 -22.879 1.00 55.69 100 SER A CA 1
ATOM 813 C C . SER A 1 100 ? 60.847 -1.405 -24.102 1.00 55.69 100 SER A C 1
ATOM 815 O O . SER A 1 100 ? 60.094 -2.351 -24.319 1.00 55.69 100 SER A O 1
ATOM 817 N N . ASP A 1 101 ? 61.840 -1.062 -24.905 1.00 60.38 101 ASP A N 1
ATOM 818 C CA . ASP A 1 101 ? 62.282 -1.786 -26.079 1.00 60.38 101 ASP A CA 1
ATOM 819 C C . ASP A 1 101 ? 62.650 -3.233 -25.741 1.00 60.38 101 ASP A C 1
ATOM 821 O O . ASP A 1 101 ? 63.592 -3.464 -24.988 1.00 60.38 101 ASP A O 1
ATOM 825 N N . THR A 1 102 ? 61.992 -4.225 -26.345 1.00 56.62 102 THR A N 1
ATOM 826 C CA . THR A 1 102 ? 62.663 -5.480 -26.725 1.00 56.62 102 THR A CA 1
ATOM 827 C C . THR A 1 102 ? 61.899 -6.151 -27.863 1.00 56.62 102 THR A C 1
ATOM 829 O O . THR A 1 102 ? 60.932 -6.886 -27.676 1.00 56.62 102 THR A O 1
ATOM 832 N N . ALA A 1 103 ? 62.346 -5.868 -29.081 1.00 61.25 103 ALA A N 1
ATOM 833 C CA . ALA A 1 103 ? 61.972 -6.606 -30.270 1.00 61.25 103 ALA A CA 1
ATOM 834 C C . ALA A 1 103 ? 62.717 -7.951 -30.306 1.00 61.25 103 ALA A C 1
ATOM 836 O O . ALA A 1 103 ? 63.916 -7.988 -30.042 1.00 61.25 103 ALA A O 1
ATOM 837 N N . LEU A 1 104 ? 62.033 -9.027 -30.708 1.00 62.34 104 LEU A N 1
ATOM 838 C CA . LEU A 1 104 ? 62.305 -9.780 -31.945 1.00 62.34 104 LEU A CA 1
ATOM 839 C C . LEU A 1 104 ? 61.736 -11.209 -31.867 1.00 62.34 104 LEU A C 1
ATOM 841 O O . LEU A 1 104 ? 61.956 -11.933 -30.905 1.00 62.34 104 LEU A O 1
ATOM 845 N N . LEU A 1 105 ? 61.100 -11.604 -32.978 1.00 59.09 105 LEU A N 1
ATOM 846 C CA . LEU A 1 105 ? 60.758 -12.967 -33.417 1.00 59.09 105 LEU A CA 1
ATOM 847 C C . LEU A 1 105 ? 59.466 -13.607 -32.878 1.00 59.09 105 LEU A C 1
ATOM 849 O O . LEU A 1 105 ? 59.472 -14.441 -31.980 1.00 59.09 105 LEU A O 1
ATOM 853 N N . SER A 1 106 ? 58.354 -13.330 -33.568 1.00 47.19 106 SER A N 1
ATOM 854 C CA . SER A 1 106 ? 57.437 -14.377 -34.072 1.00 47.19 106 SER A CA 1
ATOM 855 C C . SER A 1 106 ? 56.369 -13.764 -34.986 1.00 47.19 106 SER A C 1
ATOM 857 O O . SER A 1 106 ? 55.279 -13.375 -34.580 1.00 47.19 106 SER A O 1
ATOM 859 N N . SER A 1 107 ? 56.719 -13.653 -36.266 1.00 55.88 107 SER A N 1
ATOM 860 C CA . SER A 1 107 ? 55.845 -13.212 -37.346 1.00 55.88 107 SER A CA 1
ATOM 861 C C . SER A 1 107 ? 54.922 -14.349 -37.795 1.00 55.88 107 SER A C 1
ATOM 863 O O . SER A 1 107 ? 55.322 -15.186 -38.602 1.00 55.88 107 SER A O 1
ATOM 865 N N . LEU A 1 108 ? 53.678 -14.351 -37.322 1.00 59.47 108 LEU A N 1
ATOM 866 C CA . LEU A 1 108 ? 52.560 -14.964 -38.040 1.00 59.47 108 LEU A CA 1
ATOM 867 C C . LEU A 1 108 ? 51.474 -13.888 -38.211 1.00 59.47 108 LEU A C 1
ATOM 869 O O . LEU A 1 108 ? 51.044 -13.313 -37.208 1.00 59.47 108 LEU A O 1
ATOM 873 N N . PRO A 1 109 ? 51.051 -13.559 -39.446 1.00 58.00 109 PRO A N 1
ATOM 874 C CA . PRO A 1 109 ? 50.060 -12.519 -39.682 1.00 58.00 109 PRO A CA 1
ATOM 875 C C . PRO A 1 109 ? 48.696 -12.997 -39.177 1.00 58.00 109 PRO A C 1
ATOM 877 O O . PRO A 1 109 ? 47.992 -13.752 -39.847 1.00 58.00 109 PRO A O 1
ATOM 880 N N . ALA A 1 110 ? 48.327 -12.576 -37.968 1.00 62.09 110 ALA A N 1
ATOM 881 C CA . ALA A 1 110 ? 46.964 -12.714 -37.486 1.00 62.09 110 ALA A CA 1
ATOM 882 C C . ALA A 1 110 ? 46.034 -11.913 -38.419 1.00 62.09 110 ALA A C 1
ATOM 884 O O . ALA A 1 110 ? 46.383 -10.789 -38.796 1.00 62.09 110 ALA A O 1
ATOM 885 N N . PRO A 1 111 ? 44.875 -12.469 -38.815 1.00 58.16 111 PRO A N 1
ATOM 886 C CA . PRO A 1 111 ? 43.944 -11.791 -39.702 1.00 58.16 111 PRO A CA 1
ATOM 887 C C . PRO A 1 111 ? 43.570 -10.443 -39.091 1.00 58.16 111 PRO A C 1
ATOM 889 O O . PRO A 1 111 ? 43.105 -10.367 -37.953 1.00 58.16 111 PRO A O 1
ATOM 892 N N . THR A 1 112 ? 43.811 -9.383 -39.856 1.00 52.28 112 THR A N 1
ATOM 893 C CA . THR A 1 112 ? 43.441 -8.008 -39.547 1.00 52.28 112 THR A CA 1
ATOM 894 C C . THR A 1 112 ? 41.921 -7.912 -39.502 1.00 52.28 112 THR A C 1
ATOM 896 O O . THR A 1 112 ? 41.255 -7.551 -40.469 1.00 52.28 112 THR A O 1
ATOM 899 N N . THR A 1 113 ? 41.339 -8.268 -38.359 1.00 55.78 113 THR A N 1
ATOM 900 C CA . THR A 1 113 ? 39.953 -7.958 -38.035 1.00 55.78 113 THR A CA 1
ATOM 901 C C . THR A 1 113 ? 39.849 -6.446 -37.957 1.00 55.78 113 THR A C 1
ATOM 903 O O . THR A 1 113 ? 40.160 -5.829 -36.942 1.00 55.78 113 THR A O 1
ATOM 906 N N . SER A 1 114 ? 39.455 -5.838 -39.075 1.00 50.19 114 SER A N 1
ATOM 907 C CA . SER A 1 114 ? 39.110 -4.430 -39.168 1.00 50.19 114 SER A CA 1
ATOM 908 C C . SER A 1 114 ? 38.032 -4.140 -38.128 1.00 50.19 114 SER A C 1
ATOM 910 O O . SER A 1 114 ? 36.859 -4.479 -38.308 1.00 50.19 114 SER A O 1
ATOM 912 N N . THR A 1 115 ? 38.433 -3.549 -37.009 1.00 50.69 115 THR A N 1
ATOM 913 C CA . THR A 1 115 ? 37.528 -3.022 -36.000 1.00 50.69 115 THR A CA 1
ATOM 914 C C . THR A 1 115 ? 36.841 -1.817 -36.614 1.00 50.69 115 THR A C 1
ATOM 916 O O . THR A 1 115 ? 37.364 -0.706 -36.614 1.00 50.69 115 THR A O 1
ATOM 919 N N . ILE A 1 116 ? 35.669 -2.055 -37.200 1.00 44.09 116 ILE A N 1
ATOM 920 C CA . ILE A 1 116 ? 34.772 -1.000 -37.658 1.00 44.09 116 ILE A CA 1
ATOM 921 C C . ILE A 1 116 ? 34.391 -0.195 -36.412 1.00 44.09 116 ILE A C 1
ATOM 923 O O . ILE A 1 116 ? 33.525 -0.597 -35.633 1.00 44.09 116 ILE A O 1
ATOM 927 N N . VAL A 1 117 ? 35.080 0.929 -36.201 1.00 54.28 117 VAL A N 1
ATOM 928 C CA . VAL A 1 117 ? 34.737 1.935 -35.194 1.00 54.28 117 VAL A CA 1
ATOM 929 C C . VAL A 1 117 ? 33.479 2.633 -35.695 1.00 54.28 117 VAL A C 1
ATOM 931 O O . VAL A 1 117 ? 33.516 3.700 -36.301 1.00 54.28 117 VAL A O 1
ATOM 934 N N . ALA A 1 118 ? 32.336 1.978 -35.513 1.00 50.59 118 ALA A N 1
ATOM 935 C CA . ALA A 1 118 ? 31.054 2.615 -35.723 1.00 50.59 118 ALA A CA 1
ATOM 936 C C . ALA A 1 118 ? 30.910 3.698 -34.648 1.00 50.59 118 ALA A C 1
ATOM 938 O O . ALA A 1 118 ? 30.732 3.389 -33.469 1.00 50.59 118 ALA A O 1
ATOM 939 N N . ASN A 1 119 ? 31.002 4.963 -35.061 1.00 55.22 119 ASN A N 1
ATOM 940 C CA . ASN A 1 119 ? 30.643 6.121 -34.251 1.00 55.22 119 ASN A CA 1
ATOM 941 C C . ASN A 1 119 ? 29.142 6.036 -33.920 1.00 55.22 119 ASN A C 1
ATOM 943 O O . ASN A 1 119 ? 28.293 6.543 -34.653 1.00 55.22 119 ASN A O 1
ATOM 947 N N . ARG A 1 120 ? 28.796 5.280 -32.873 1.00 60.91 120 ARG A N 1
ATOM 948 C CA . ARG A 1 120 ? 27.425 5.160 -32.382 1.00 60.91 120 ARG A CA 1
ATOM 949 C C . ARG A 1 120 ? 27.161 6.316 -31.419 1.00 60.91 120 ARG A C 1
ATOM 951 O O . ARG A 1 120 ? 27.885 6.426 -30.430 1.00 60.91 120 ARG A O 1
ATOM 958 N N . PRO A 1 121 ? 26.124 7.138 -31.655 1.00 69.25 121 PRO A N 1
ATOM 959 C CA . PRO A 1 121 ? 25.733 8.165 -30.702 1.00 69.25 121 PRO A CA 1
ATOM 960 C C . PRO A 1 121 ? 25.440 7.516 -29.346 1.00 69.25 121 PRO A C 1
ATOM 962 O O . PRO A 1 121 ? 24.797 6.465 -29.261 1.00 69.25 121 PRO A O 1
ATOM 965 N N . SER A 1 122 ? 25.954 8.116 -28.276 1.00 73.38 122 SER A N 1
ATOM 966 C CA . SER A 1 122 ? 25.788 7.608 -26.921 1.00 73.38 122 SER A CA 1
ATOM 967 C C . SER A 1 122 ? 24.323 7.734 -26.489 1.00 73.38 122 SER A C 1
ATOM 969 O O . SER A 1 122 ? 23.810 8.807 -26.190 1.00 73.38 122 SER A O 1
ATOM 971 N N . TYR A 1 123 ? 23.621 6.603 -26.414 1.00 77.44 123 TYR A N 1
ATOM 972 C CA . TYR A 1 123 ? 22.240 6.535 -25.912 1.00 77.44 123 TYR A CA 1
ATOM 973 C C . TYR A 1 123 ? 22.135 6.703 -24.381 1.00 77.44 123 TYR A C 1
ATOM 975 O O . TYR A 1 123 ? 21.056 6.546 -23.808 1.00 77.44 123 TYR A O 1
ATOM 983 N N . THR A 1 124 ? 23.239 7.032 -23.706 1.00 78.25 124 THR A N 1
ATOM 984 C CA . THR A 1 124 ? 23.335 7.174 -22.245 1.00 78.25 124 THR A CA 1
ATOM 985 C C . THR A 1 124 ? 22.396 8.254 -21.718 1.00 78.25 124 THR A C 1
ATOM 987 O O . THR A 1 124 ? 21.686 8.029 -20.739 1.00 78.25 124 THR A O 1
ATOM 990 N N . THR A 1 125 ? 22.316 9.393 -22.4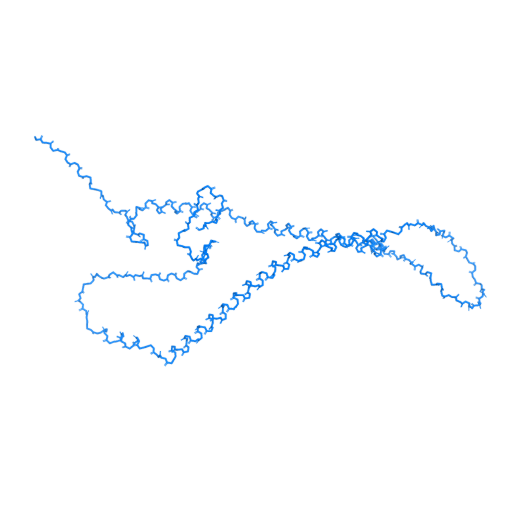06 1.00 82.75 125 THR A N 1
ATOM 991 C CA . THR A 1 125 ? 21.438 10.509 -22.028 1.00 82.75 125 THR A CA 1
ATOM 992 C C . THR A 1 125 ? 19.963 10.113 -22.090 1.00 82.75 125 THR A C 1
ATOM 994 O O . THR A 1 125 ? 19.201 10.402 -21.170 1.00 82.75 125 THR A O 1
ATOM 997 N N . ILE A 1 126 ? 19.560 9.387 -23.137 1.00 83.88 126 ILE A N 1
ATOM 998 C CA . ILE A 1 126 ? 18.182 8.897 -23.285 1.00 83.88 126 ILE A CA 1
ATOM 999 C C . ILE A 1 126 ? 17.864 7.884 -22.176 1.00 83.88 126 ILE A C 1
ATOM 1001 O O . ILE A 1 126 ? 16.802 7.960 -21.557 1.00 83.88 126 ILE A O 1
ATOM 1005 N N . GLY A 1 127 ? 18.802 6.985 -21.859 1.00 82.12 127 GLY A N 1
ATOM 1006 C CA . GLY A 1 127 ? 18.666 6.040 -20.747 1.00 82.12 127 GLY A CA 1
ATOM 1007 C C . GLY A 1 127 ? 18.482 6.728 -19.389 1.00 82.12 127 GLY A C 1
ATOM 1008 O O . GLY A 1 127 ? 17.605 6.335 -18.619 1.00 82.12 127 GLY A O 1
ATOM 1009 N N . MET A 1 128 ? 19.247 7.792 -19.121 1.00 83.56 128 MET A N 1
ATOM 1010 C CA . MET A 1 128 ? 19.145 8.595 -17.893 1.00 83.56 128 MET A CA 1
ATOM 1011 C C . MET A 1 128 ? 17.777 9.271 -17.753 1.00 83.56 128 MET A C 1
ATOM 1013 O O . MET A 1 128 ? 17.182 9.227 -16.676 1.00 83.56 128 MET A O 1
ATOM 1017 N N . LEU A 1 129 ? 17.237 9.836 -18.839 1.00 87.94 129 LEU A N 1
ATOM 1018 C CA . LEU A 1 129 ? 15.908 10.461 -18.831 1.00 87.94 129 LEU A CA 1
ATOM 1019 C C . LEU A 1 129 ? 14.798 9.443 -18.528 1.00 87.94 129 LEU A C 1
ATOM 1021 O O . LEU A 1 129 ? 13.922 9.708 -17.703 1.00 87.94 129 LEU A O 1
ATOM 1025 N N . ILE A 1 130 ? 14.863 8.253 -19.135 1.00 85.94 130 ILE A N 1
ATOM 1026 C CA . ILE A 1 130 ? 13.897 7.173 -18.875 1.00 85.94 130 ILE A CA 1
ATOM 1027 C C . ILE A 1 130 ? 14.007 6.690 -17.421 1.00 85.94 130 ILE A C 1
ATOM 1029 O O . ILE A 1 130 ? 12.984 6.487 -16.763 1.00 85.94 130 ILE A O 1
ATOM 1033 N N . ALA A 1 131 ? 15.227 6.539 -16.898 1.00 83.81 131 ALA A N 1
ATOM 1034 C CA . ALA A 1 131 ? 15.452 6.131 -15.513 1.00 83.81 131 ALA A CA 1
ATOM 1035 C C . ALA A 1 131 ? 14.907 7.158 -14.512 1.00 83.81 131 ALA A C 1
ATOM 1037 O O . ALA A 1 131 ? 14.261 6.774 -13.536 1.00 83.81 131 ALA A O 1
ATOM 1038 N N . LEU A 1 132 ? 15.105 8.453 -14.776 1.00 91.38 132 LEU A N 1
ATOM 1039 C CA . LEU A 1 132 ? 14.591 9.535 -13.938 1.00 91.38 132 LEU A CA 1
ATOM 1040 C C . LEU A 1 132 ? 13.054 9.576 -13.934 1.00 91.38 132 LEU A C 1
ATOM 1042 O O . LEU A 1 132 ? 12.429 9.719 -12.884 1.00 91.38 132 LEU A O 1
ATOM 1046 N N . GLN A 1 133 ? 12.419 9.392 -15.094 1.00 92.44 133 GLN A N 1
ATOM 1047 C CA . GLN A 1 133 ? 10.959 9.326 -15.185 1.00 92.44 133 GLN A CA 1
ATOM 1048 C C . GLN A 1 133 ? 10.392 8.103 -14.441 1.00 92.44 133 GLN A C 1
ATOM 1050 O O . GLN A 1 133 ? 9.359 8.190 -13.763 1.00 92.44 133 GLN A O 1
ATOM 1055 N N . ALA A 1 134 ? 11.061 6.953 -14.565 1.00 85.31 134 ALA A N 1
ATOM 1056 C CA . ALA A 1 134 ? 10.671 5.725 -13.886 1.00 85.31 134 ALA A CA 1
ATOM 1057 C C . ALA A 1 134 ? 10.829 5.835 -12.364 1.00 85.31 134 ALA A C 1
ATOM 1059 O O . ALA A 1 134 ? 9.916 5.445 -11.633 1.00 85.31 134 ALA A O 1
ATOM 1060 N N . SER A 1 135 ? 11.930 6.418 -11.883 1.00 87.31 135 SER A N 1
ATOM 1061 C CA . SER A 1 135 ? 12.170 6.608 -10.452 1.00 87.31 135 SER A CA 1
ATOM 1062 C C . SER A 1 135 ? 11.171 7.584 -9.831 1.00 87.31 135 SER A C 1
ATOM 1064 O O . SER A 1 135 ? 10.592 7.265 -8.795 1.00 87.31 135 SER A O 1
ATOM 1066 N N . ALA A 1 136 ? 10.862 8.706 -10.490 1.00 92.69 136 ALA A N 1
ATOM 1067 C CA . ALA A 1 136 ? 9.855 9.659 -10.015 1.00 92.69 136 ALA A CA 1
ATOM 1068 C C . ALA A 1 136 ? 8.469 9.006 -9.848 1.00 92.69 136 ALA A C 1
ATOM 1070 O O . ALA A 1 136 ? 7.778 9.206 -8.845 1.00 92.69 136 ALA A O 1
ATOM 1071 N N . SER A 1 137 ? 8.077 8.167 -10.808 1.00 87.81 137 SER A N 1
ATOM 1072 C CA . SER A 1 137 ? 6.796 7.452 -10.764 1.00 87.81 137 SER A CA 1
ATOM 1073 C C . SER A 1 137 ? 6.772 6.353 -9.695 1.00 87.81 137 SER A C 1
ATOM 1075 O O . SER A 1 137 ? 5.745 6.141 -9.039 1.00 87.81 137 SER A O 1
ATOM 1077 N N . LEU A 1 138 ? 7.906 5.680 -9.483 1.00 85.25 138 LEU A N 1
ATOM 1078 C CA . LEU A 1 138 ? 8.076 4.695 -8.419 1.00 85.25 138 LEU A CA 1
ATOM 1079 C C . LEU A 1 138 ? 7.975 5.364 -7.050 1.00 85.25 138 LEU A C 1
ATOM 1081 O O . LEU A 1 138 ? 7.168 4.928 -6.240 1.00 85.25 138 LEU A O 1
ATOM 1085 N N . ILE A 1 139 ? 8.690 6.469 -6.828 1.00 89.94 139 ILE A N 1
ATOM 1086 C CA . ILE A 1 139 ? 8.648 7.248 -5.583 1.00 89.94 139 ILE A CA 1
ATOM 1087 C C . ILE A 1 139 ? 7.209 7.657 -5.246 1.00 89.94 139 ILE A C 1
ATOM 1089 O O . ILE A 1 139 ? 6.753 7.432 -4.126 1.00 89.94 139 ILE A O 1
ATOM 1093 N N . LYS A 1 140 ? 6.454 8.179 -6.222 1.00 91.31 140 LYS A N 1
ATOM 1094 C CA . LYS A 1 140 ? 5.040 8.543 -6.029 1.00 91.31 140 LYS A CA 1
ATOM 1095 C C . LYS A 1 140 ? 4.186 7.348 -5.588 1.00 91.31 140 LYS A C 1
ATOM 1097 O O . LYS A 1 140 ? 3.379 7.474 -4.669 1.00 91.31 140 LYS A O 1
ATOM 1102 N N . THR A 1 141 ? 4.370 6.195 -6.228 1.00 86.56 141 THR A N 1
ATOM 1103 C CA . THR A 1 141 ? 3.627 4.966 -5.900 1.00 86.56 141 THR A CA 1
ATOM 1104 C C . THR A 1 141 ? 4.022 4.433 -4.520 1.00 86.56 141 THR A C 1
ATOM 1106 O O . THR A 1 141 ? 3.159 4.033 -3.740 1.00 86.56 141 THR A O 1
ATOM 1109 N N . THR A 1 142 ? 5.311 4.498 -4.180 1.00 86.69 142 THR A N 1
ATOM 1110 C CA . THR A 1 142 ? 5.835 4.129 -2.863 1.00 86.69 142 THR A CA 1
ATOM 1111 C C . THR A 1 142 ? 5.247 5.015 -1.774 1.00 86.69 142 THR A C 1
ATOM 1113 O O . THR A 1 142 ? 4.807 4.488 -0.760 1.00 86.69 142 THR A O 1
ATOM 1116 N N . PHE A 1 143 ? 5.148 6.334 -1.977 1.00 93.81 143 PHE A N 1
ATOM 1117 C CA . PHE A 1 143 ? 4.515 7.226 -1.000 1.00 93.81 143 PHE A CA 1
ATOM 1118 C C . PHE A 1 143 ? 3.041 6.886 -0.763 1.00 93.81 143 PHE A C 1
ATOM 1120 O O . PHE A 1 143 ? 2.612 6.834 0.386 1.00 93.81 143 PHE A O 1
ATOM 1127 N N . GLN A 1 144 ? 2.278 6.590 -1.818 1.00 89.75 144 GLN A N 1
ATOM 1128 C CA . GLN A 1 144 ? 0.885 6.154 -1.669 1.00 89.75 144 GLN A CA 1
ATOM 1129 C C . GLN A 1 144 ? 0.782 4.856 -0.859 1.00 89.75 144 GLN A C 1
ATOM 1131 O O . GLN A 1 144 ? -0.031 4.764 0.058 1.00 89.75 144 GLN A O 1
ATOM 1136 N N . TYR A 1 145 ? 1.642 3.876 -1.147 1.00 87.62 145 TYR A N 1
ATOM 1137 C CA . TYR A 1 145 ? 1.684 2.628 -0.389 1.00 87.62 145 TYR A CA 1
ATOM 1138 C C . TYR A 1 145 ? 2.104 2.849 1.070 1.00 87.62 145 TYR A C 1
ATOM 1140 O O . TYR A 1 145 ? 1.531 2.251 1.974 1.00 87.62 145 TYR A O 1
ATOM 1148 N N . MET A 1 146 ? 3.065 3.742 1.311 1.00 92.25 146 MET A N 1
ATOM 1149 C CA . MET A 1 146 ? 3.541 4.081 2.651 1.00 92.25 146 MET A CA 1
ATOM 1150 C C . MET A 1 146 ? 2.462 4.754 3.496 1.00 92.25 146 MET A C 1
ATOM 1152 O O . MET A 1 146 ? 2.385 4.468 4.685 1.00 92.25 146 MET A O 1
ATOM 1156 N N . ILE A 1 147 ? 1.610 5.600 2.907 1.00 95.25 147 ILE A N 1
ATOM 1157 C CA . ILE A 1 147 ? 0.483 6.227 3.616 1.00 95.25 147 ILE A CA 1
ATOM 1158 C C . ILE A 1 147 ? -0.538 5.167 4.050 1.00 95.25 147 ILE A C 1
ATOM 1160 O O . ILE A 1 147 ? -0.908 5.119 5.222 1.00 95.25 147 ILE A O 1
ATOM 1164 N N . GLU A 1 148 ? -0.941 4.276 3.140 1.00 90.38 148 GLU A N 1
ATOM 1165 C CA . GLU A 1 148 ? -1.854 3.162 3.445 1.00 90.38 148 GLU A CA 1
ATOM 1166 C C . GLU A 1 148 ? -1.261 2.222 4.503 1.00 90.38 148 GLU A C 1
ATOM 1168 O O . GLU A 1 148 ? -1.917 1.839 5.473 1.00 90.38 148 GLU A O 1
ATOM 1173 N N . PHE A 1 149 ? 0.021 1.891 4.359 1.00 92.31 149 PHE A N 1
ATOM 1174 C CA . PHE A 1 149 ? 0.740 1.061 5.315 1.00 92.31 149 PHE A CA 1
ATOM 1175 C C . PHE A 1 149 ? 0.832 1.730 6.690 1.00 92.31 149 PHE A C 1
ATOM 1177 O O . PHE A 1 149 ? 0.570 1.088 7.707 1.00 92.31 149 PHE A O 1
ATOM 1184 N N . MET A 1 150 ? 1.129 3.031 6.738 1.00 95.75 150 MET A N 1
ATOM 1185 C CA . MET A 1 150 ? 1.124 3.816 7.972 1.00 95.75 150 MET A CA 1
ATOM 1186 C C . MET A 1 150 ? -0.250 3.815 8.636 1.00 95.75 150 MET A C 1
ATOM 1188 O O . MET A 1 150 ? -0.331 3.622 9.848 1.00 95.75 150 MET A O 1
ATOM 1192 N N . TYR A 1 151 ? -1.324 3.966 7.864 1.00 96.56 151 TYR A N 1
ATOM 1193 C CA . TYR A 1 151 ? -2.691 3.897 8.374 1.00 96.56 151 TYR A CA 1
ATOM 1194 C C . TYR A 1 151 ? -3.010 2.519 8.980 1.00 96.56 151 TYR A C 1
ATOM 1196 O O . TYR A 1 151 ? -3.531 2.423 10.096 1.00 96.56 151 TYR A O 1
ATOM 1204 N N . VAL A 1 152 ? -2.621 1.432 8.305 1.00 95.38 152 VAL A N 1
ATOM 1205 C CA . VAL A 1 152 ? -2.777 0.064 8.827 1.00 95.38 152 VAL A CA 1
ATOM 1206 C C . VAL A 1 152 ? -1.957 -0.138 10.103 1.00 95.38 152 VAL A C 1
ATOM 1208 O O . VAL A 1 152 ? -2.482 -0.660 11.088 1.00 95.38 152 VAL A O 1
ATOM 1211 N N . LEU A 1 153 ? -0.706 0.326 10.138 1.00 95.69 153 LEU A N 1
ATOM 1212 C CA . LEU A 1 153 ? 0.134 0.260 11.334 1.00 95.69 153 LEU A CA 1
ATOM 1213 C C . LEU A 1 153 ? -0.462 1.048 12.504 1.00 95.69 153 LEU A C 1
ATOM 1215 O O . LEU A 1 153 ? -0.451 0.561 13.634 1.00 95.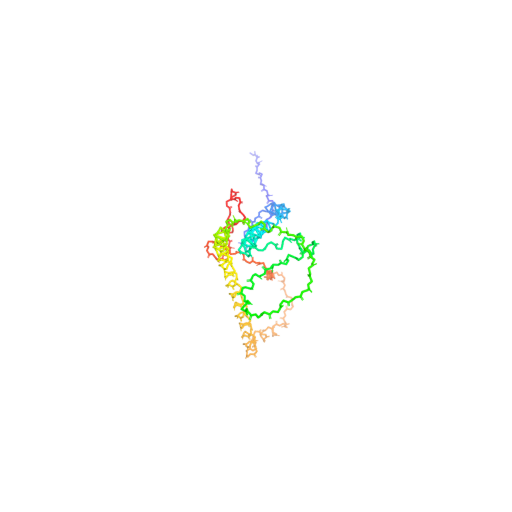69 153 LEU A O 1
ATOM 1219 N N . GLN A 1 154 ? -1.023 2.234 12.257 1.00 96.81 154 GLN A N 1
ATOM 1220 C CA . GLN A 1 154 ? -1.731 3.008 13.279 1.00 96.81 154 GLN A CA 1
ATOM 1221 C C . GLN A 1 154 ? -2.947 2.241 13.814 1.00 96.81 154 GLN A C 1
ATOM 1223 O O . GLN A 1 154 ? -3.164 2.179 15.029 1.00 96.81 154 GLN A O 1
ATOM 1228 N N . ARG A 1 155 ? -3.711 1.587 12.934 1.00 96.31 155 ARG A N 1
ATOM 1229 C CA . ARG A 1 155 ? -4.857 0.754 13.323 1.00 96.31 155 ARG A CA 1
ATOM 1230 C C . ARG A 1 155 ? -4.443 -0.464 14.153 1.00 96.31 155 ARG A C 1
ATOM 1232 O O . ARG A 1 155 ? -5.095 -0.781 15.145 1.00 96.31 155 ARG A O 1
ATOM 1239 N N . ILE A 1 156 ? -3.347 -1.128 13.793 1.00 96.62 156 ILE A N 1
ATOM 1240 C CA . ILE A 1 156 ? -2.800 -2.249 14.569 1.00 96.62 156 ILE A CA 1
ATOM 1241 C C . ILE A 1 156 ? -2.309 -1.750 15.931 1.00 96.62 156 ILE A C 1
ATOM 1243 O O . ILE A 1 156 ? -2.680 -2.306 16.962 1.00 96.62 156 ILE A O 1
ATOM 1247 N N . ARG A 1 157 ? -1.549 -0.650 15.962 1.00 97.38 157 ARG A N 1
ATOM 1248 C CA . ARG A 1 157 ? -1.003 -0.067 17.196 1.00 97.38 157 ARG A CA 1
ATOM 1249 C C . ARG A 1 157 ? -2.097 0.347 18.179 1.00 97.38 157 ARG A C 1
ATOM 1251 O O . ARG A 1 157 ? -1.941 0.164 19.384 1.00 97.38 157 ARG A O 1
ATOM 1258 N N . THR A 1 158 ? -3.201 0.902 17.683 1.00 96.81 158 THR A N 1
ATOM 1259 C CA . THR A 1 158 ? -4.346 1.281 18.524 1.00 96.81 158 THR A CA 1
ATOM 1260 C C . THR A 1 158 ? -5.091 0.064 19.067 1.00 96.81 158 THR A C 1
ATOM 1262 O O . THR A 1 158 ? -5.446 0.073 20.243 1.00 96.81 158 THR A O 1
ATOM 1265 N N . ARG A 1 159 ? -5.265 -1.005 18.277 1.00 96.81 159 ARG A N 1
ATOM 1266 C CA . ARG A 1 159 ? -5.820 -2.281 18.770 1.00 96.81 159 ARG A CA 1
ATOM 1267 C C . ARG A 1 159 ? -4.951 -2.905 19.859 1.00 96.81 159 ARG A C 1
ATOM 1269 O O . ARG A 1 159 ? -5.455 -3.188 20.937 1.00 96.81 159 ARG A O 1
ATOM 1276 N N . TRP A 1 160 ? -3.644 -2.991 19.623 1.00 96.62 160 TRP A N 1
ATOM 1277 C CA . TRP A 1 160 ? -2.681 -3.492 20.608 1.00 96.62 160 TRP A CA 1
ATOM 1278 C C . TRP A 1 160 ? -2.702 -2.689 21.912 1.00 96.62 160 TRP A C 1
ATOM 1280 O O . TRP A 1 160 ? -2.601 -3.251 23.001 1.00 96.62 160 TRP A O 1
ATOM 1290 N N . ARG A 1 161 ? -2.856 -1.359 21.826 1.00 97.31 161 ARG A N 1
ATOM 1291 C CA . ARG A 1 161 ? -3.004 -0.518 23.021 1.00 97.31 161 ARG A CA 1
ATOM 1292 C C . ARG A 1 161 ? -4.278 -0.866 23.796 1.00 97.31 161 ARG A C 1
ATOM 1294 O O . ARG A 1 161 ? -4.201 -1.001 25.013 1.00 97.31 161 ARG A O 1
ATOM 1301 N N . LYS A 1 162 ? -5.410 -1.050 23.107 1.00 97.12 162 LYS A N 1
ATOM 1302 C CA . LYS A 1 162 ? -6.690 -1.414 23.738 1.00 97.12 162 LYS A CA 1
ATOM 1303 C C . LYS A 1 162 ? -6.629 -2.776 24.428 1.00 97.12 162 LYS A C 1
ATOM 1305 O O . LYS A 1 162 ? -7.047 -2.879 25.573 1.00 97.12 162 LYS A O 1
ATOM 1310 N N . GLU A 1 163 ? -6.046 -3.784 23.783 1.00 97.31 163 GLU A N 1
ATOM 1311 C CA . GLU A 1 163 ? -5.877 -5.118 24.380 1.00 97.31 163 GLU A CA 1
ATOM 1312 C C . GLU A 1 163 ? -5.018 -5.065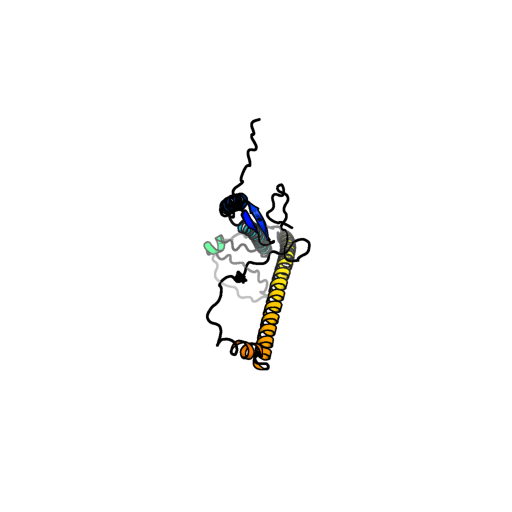 25.649 1.00 97.31 163 GLU A C 1
ATOM 1314 O O . GLU A 1 163 ? -5.355 -5.675 26.663 1.00 97.31 163 GLU A O 1
ATOM 1319 N N . LYS A 1 164 ? -3.944 -4.266 25.637 1.00 97.31 164 LYS A N 1
ATOM 1320 C CA . LYS A 1 164 ? -3.093 -4.067 26.816 1.00 97.31 164 LYS A CA 1
ATOM 1321 C C . LYS A 1 164 ? -3.830 -3.360 27.959 1.00 97.31 164 LYS A C 1
ATOM 1323 O O . LYS A 1 164 ? -3.604 -3.683 29.124 1.00 97.31 164 LYS A O 1
ATOM 1328 N N . GLU A 1 165 ? -4.686 -2.389 27.651 1.00 97.44 165 GLU A N 1
ATOM 1329 C CA . GLU A 1 165 ? -5.528 -1.718 28.649 1.00 97.44 165 GLU A CA 1
ATOM 1330 C C . GLU A 1 165 ? -6.587 -2.664 29.221 1.00 97.44 165 GLU A C 1
ATOM 1332 O O . GLU A 1 165 ? -6.793 -2.677 30.432 1.00 97.44 165 GLU A O 1
ATOM 1337 N N . GLU A 1 166 ? -7.207 -3.501 28.389 1.00 97.31 166 GLU A N 1
ATOM 1338 C CA . GLU A 1 166 ? -8.179 -4.498 28.836 1.00 97.31 166 GLU A CA 1
ATOM 1339 C C . GLU A 1 166 ? -7.531 -5.567 29.725 1.00 97.31 166 GLU A C 1
ATOM 1341 O O . GLU A 1 166 ? -8.071 -5.896 30.778 1.00 97.31 166 GLU A O 1
ATOM 1346 N N . GLN A 1 167 ? -6.335 -6.047 29.371 1.00 97.94 167 GLN A N 1
ATOM 1347 C CA . GLN A 1 167 ? -5.564 -6.956 30.225 1.00 97.94 167 GLN A CA 1
ATOM 1348 C C . GLN A 1 167 ? -5.219 -6.321 31.577 1.00 97.94 167 GLN A C 1
ATOM 1350 O O . GLN A 1 167 ? -5.359 -6.971 32.609 1.00 97.94 167 GLN A O 1
ATOM 1355 N N . ARG A 1 168 ? -4.816 -5.042 31.596 1.00 97.81 168 ARG A N 1
ATOM 1356 C CA . ARG A 1 168 ? -4.560 -4.310 32.848 1.00 97.81 168 ARG A CA 1
ATOM 1357 C C . ARG A 1 168 ? -5.823 -4.138 33.686 1.00 97.81 168 ARG A C 1
ATOM 1359 O O . ARG A 1 168 ? -5.750 -4.283 34.900 1.00 97.81 168 ARG A O 1
ATOM 1366 N N . ARG A 1 169 ? -6.967 -3.856 33.053 1.00 97.31 169 ARG A N 1
ATOM 1367 C CA . ARG A 1 169 ? -8.263 -3.771 33.740 1.00 97.31 169 ARG A CA 1
ATOM 1368 C C . ARG A 1 169 ? -8.648 -5.112 34.359 1.00 97.31 169 ARG A C 1
ATOM 1370 O O . ARG A 1 169 ? -8.981 -5.122 35.533 1.00 97.31 169 ARG A O 1
ATOM 1377 N N . LYS A 1 170 ? -8.523 -6.218 33.615 1.00 97.00 170 LYS A N 1
ATOM 1378 C CA . LYS A 1 170 ? -8.797 -7.576 34.119 1.00 97.00 170 LYS A CA 1
ATOM 1379 C C . LYS A 1 170 ? -7.885 -7.950 35.287 1.00 97.00 170 LYS A C 1
ATOM 1381 O O . LYS A 1 170 ? -8.365 -8.429 36.303 1.00 97.00 170 LYS A O 1
ATOM 1386 N N . ALA A 1 171 ? -6.585 -7.674 35.177 1.00 97.00 171 ALA A N 1
ATOM 1387 C CA . ALA A 1 171 ? -5.646 -7.916 36.271 1.00 97.00 171 ALA A CA 1
ATOM 1388 C C . ALA A 1 171 ? -6.016 -7.111 37.529 1.00 97.00 171 ALA A C 1
ATOM 1390 O O . ALA A 1 171 ? -6.000 -7.651 38.630 1.00 97.00 171 ALA A O 1
ATOM 1391 N N . TYR A 1 172 ? -6.400 -5.842 37.361 1.00 96.25 172 TYR A N 1
ATOM 1392 C CA . TYR A 1 172 ? -6.818 -4.983 38.466 1.00 96.25 172 TYR A CA 1
ATOM 1393 C C . TYR A 1 172 ? -8.129 -5.447 39.121 1.00 96.25 172 TYR A C 1
ATOM 1395 O O . TYR A 1 172 ? -8.200 -5.489 40.346 1.00 96.25 172 TYR A O 1
ATOM 1403 N N . THR A 1 173 ? -9.142 -5.843 38.340 1.00 94.75 173 THR A N 1
ATOM 1404 C CA . THR A 1 173 ? -10.405 -6.370 38.891 1.00 94.75 173 THR A CA 1
ATOM 1405 C C . THR A 1 173 ? -10.181 -7.665 39.664 1.00 94.75 173 THR A C 1
ATOM 1407 O O . THR A 1 173 ? -10.691 -7.793 40.770 1.00 94.75 173 THR A O 1
ATOM 1410 N N . THR A 1 174 ? -9.332 -8.568 39.160 1.00 95.00 174 THR A N 1
ATOM 1411 C CA . THR A 1 174 ? -8.958 -9.796 39.879 1.00 95.00 174 THR A CA 1
ATOM 1412 C C . THR A 1 174 ? -8.219 -9.495 41.188 1.00 95.00 174 THR A C 1
ATOM 1414 O O . THR A 1 174 ? -8.46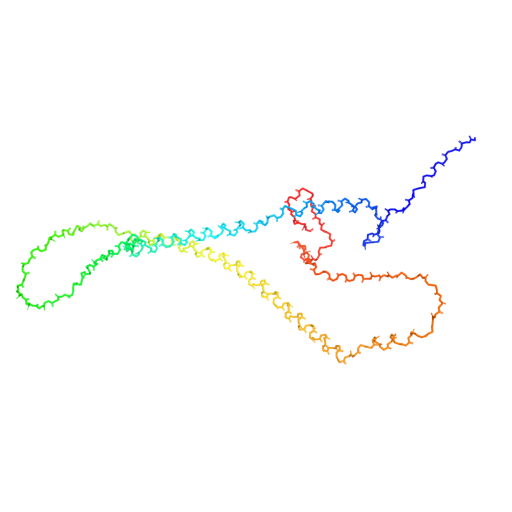4 -10.154 42.194 1.00 95.00 174 THR A O 1
ATOM 1417 N N . SER A 1 175 ? -7.347 -8.478 41.223 1.00 94.75 175 SER A N 1
ATOM 1418 C CA . SER A 1 175 ? -6.705 -8.053 42.477 1.00 94.75 175 SER A CA 1
ATOM 1419 C C . SER A 1 175 ? -7.700 -7.475 43.492 1.00 94.75 175 SER A C 1
ATOM 1421 O O . SER A 1 175 ? -7.534 -7.708 44.685 1.00 94.75 175 SER A O 1
ATOM 1423 N N . ILE A 1 176 ? -8.736 -6.751 43.048 1.00 93.56 176 ILE A N 1
ATOM 1424 C CA . ILE A 1 176 ? -9.792 -6.242 43.943 1.00 93.56 176 ILE A CA 1
ATOM 1425 C C . ILE A 1 176 ? -10.618 -7.391 44.527 1.00 93.56 176 ILE A C 1
ATOM 1427 O O . ILE A 1 176 ? -10.815 -7.421 45.740 1.00 93.56 176 ILE A O 1
ATOM 1431 N N . GLU A 1 177 ? -11.063 -8.336 43.693 1.00 89.44 177 GLU A N 1
ATOM 1432 C CA . GLU A 1 177 ? -11.838 -9.512 44.128 1.00 89.44 177 GLU A CA 1
ATOM 1433 C C . GLU A 1 177 ? -11.081 -10.350 45.171 1.00 89.44 177 GLU A C 1
ATOM 1435 O O . GLU A 1 177 ? -11.686 -10.917 46.075 1.00 89.44 177 GLU A O 1
ATOM 1440 N N . GLN A 1 178 ? -9.746 -10.381 45.098 1.00 91.50 178 GLN A N 1
ATOM 1441 C CA . GLN A 1 178 ? -8.917 -11.069 46.087 1.00 91.50 178 GLN A CA 1
ATOM 1442 C C . GLN A 1 178 ? -8.823 -10.323 47.433 1.00 91.50 178 GLN A C 1
ATOM 1444 O O . GLN A 1 178 ? -8.663 -10.959 48.474 1.00 91.50 178 GLN A O 1
ATOM 1449 N N . CYS A 1 179 ? -8.898 -8.987 47.438 1.00 91.19 179 CYS A N 1
ATOM 1450 C CA . CYS A 1 179 ? -8.810 -8.175 48.659 1.00 91.19 179 CYS A CA 1
ATOM 1451 C C . CYS A 1 179 ? -10.160 -7.970 49.357 1.00 91.19 179 CYS A C 1
ATOM 1453 O O . CYS A 1 179 ? -10.186 -7.731 50.564 1.00 91.19 179 CYS A O 1
ATOM 1455 N N . VAL A 1 180 ? -11.265 -8.041 48.615 1.00 87.00 180 VAL A N 1
ATOM 1456 C CA . VAL A 1 180 ? -12.627 -7.938 49.144 1.00 87.00 180 VAL A CA 1
ATOM 1457 C C . VAL A 1 180 ? -13.380 -9.189 48.696 1.00 87.00 180 VAL A C 1
ATOM 1459 O O . VAL A 1 180 ? -13.991 -9.161 47.625 1.00 87.00 180 VAL A O 1
ATOM 1462 N N . PRO A 1 181 ? -13.320 -10.299 49.460 1.00 74.88 181 PRO A N 1
ATOM 1463 C CA . PRO A 1 181 ? -14.167 -11.447 49.170 1.00 74.88 181 PRO A CA 1
ATOM 1464 C C . PRO A 1 181 ? -15.612 -10.954 49.125 1.00 74.88 181 PRO A C 1
ATOM 1466 O O . PRO A 1 181 ? -16.054 -10.222 50.014 1.00 74.88 181 PRO A O 1
ATOM 1469 N N . SER A 1 182 ? -16.305 -11.267 48.032 1.00 66.38 182 SER A N 1
ATOM 1470 C CA . SER A 1 182 ? -17.653 -10.769 47.784 1.00 66.38 182 SER A CA 1
ATOM 1471 C C . SER A 1 182 ? -18.542 -11.106 48.986 1.00 66.38 182 SER A C 1
ATOM 1473 O O . SER A 1 182 ? -18.778 -12.272 49.299 1.00 66.38 182 SER A O 1
ATOM 1475 N N . VAL A 1 183 ? -19.049 -10.070 49.654 1.00 63.94 183 VAL A N 1
ATOM 1476 C CA . VAL A 1 183 ? -19.999 -10.195 50.772 1.00 63.94 183 VAL A CA 1
ATOM 1477 C C . VAL A 1 183 ? -21.345 -10.770 50.283 1.00 63.94 183 VAL A C 1
ATOM 1479 O O . VAL A 1 183 ? -22.196 -11.157 51.080 1.00 63.94 183 VAL A O 1
ATOM 1482 N N . GLU A 1 184 ? -21.543 -10.878 48.963 1.00 61.97 184 GLU A N 1
ATOM 1483 C CA . GLU A 1 184 ? -22.757 -11.420 48.346 1.00 61.97 184 GLU A CA 1
ATOM 1484 C C . GLU A 1 184 ? -22.885 -12.948 48.493 1.00 61.97 184 GLU A C 1
ATOM 1486 O O . GLU A 1 184 ? -24.004 -13.461 48.483 1.00 61.97 184 GLU A O 1
ATOM 1491 N N . GLU A 1 185 ? -21.789 -13.686 48.708 1.00 58.72 185 GLU A N 1
ATOM 1492 C CA . GLU A 1 185 ? -21.850 -15.153 48.849 1.00 58.72 185 GLU A CA 1
ATOM 1493 C C . GLU A 1 185 ? -22.341 -15.611 50.237 1.00 58.72 185 GLU A C 1
ATOM 1495 O O . GLU A 1 185 ? -22.926 -16.690 50.374 1.00 58.72 185 GLU A O 1
ATOM 1500 N N . GLU A 1 186 ? -22.198 -14.773 51.267 1.00 59.03 186 GLU A N 1
ATOM 1501 C CA . GLU A 1 186 ? -22.595 -15.130 52.636 1.00 59.03 186 GLU A CA 1
ATOM 1502 C C . GLU A 1 186 ? -24.105 -14.938 52.888 1.00 59.03 186 GLU A C 1
ATOM 1504 O O . GLU A 1 186 ? -24.699 -15.657 53.691 1.00 59.03 186 GLU A O 1
ATOM 1509 N N . TYR A 1 187 ? -24.780 -14.059 52.133 1.00 58.62 187 TYR A N 1
ATOM 1510 C CA . TYR A 1 187 ? -26.224 -13.818 52.288 1.00 58.62 187 TYR A CA 1
ATOM 1511 C C . TYR A 1 187 ? -27.129 -14.806 51.532 1.00 58.62 187 TYR A C 1
ATOM 1513 O O . TYR A 1 187 ? -28.321 -14.887 51.834 1.00 58.62 187 TYR A O 1
ATOM 1521 N N . PHE A 1 188 ? -26.607 -15.582 50.574 1.00 57.38 188 PHE A N 1
ATOM 1522 C CA . PHE A 1 188 ? -27.426 -16.539 49.808 1.00 57.38 188 PHE A CA 1
ATOM 1523 C C . PHE A 1 188 ? -27.477 -17.949 50.418 1.00 57.38 188 PHE A C 1
ATOM 1525 O O . PHE A 1 188 ? -28.318 -18.764 50.030 1.00 57.38 188 PHE A O 1
ATOM 1532 N N . SER A 1 189 ? -26.622 -18.237 51.400 1.00 57.38 189 SER A N 1
ATOM 1533 C CA . SER A 1 189 ? -26.520 -19.571 52.005 1.00 57.38 189 SER A CA 1
ATOM 1534 C C . SER A 1 189 ? -27.456 -19.788 53.205 1.00 57.38 189 SER A C 1
ATOM 1536 O O . SER A 1 189 ? -27.657 -20.929 53.612 1.00 57.38 189 SER A O 1
ATOM 1538 N N . THR A 1 190 ? -28.084 -18.740 53.751 1.00 58.31 190 THR A N 1
ATOM 1539 C CA . THR A 1 190 ? -28.905 -18.829 54.977 1.00 58.31 190 THR A CA 1
ATOM 1540 C C . THR A 1 190 ? -30.418 -18.942 54.762 1.00 58.31 190 THR A C 1
ATOM 1542 O O . THR A 1 190 ? -31.126 -19.239 55.716 1.00 58.31 190 THR A O 1
ATOM 1545 N N . ASN A 1 191 ? -30.936 -18.823 53.532 1.00 58.97 191 ASN A N 1
ATOM 1546 C CA . ASN A 1 191 ? -32.390 -18.857 53.269 1.00 58.97 191 ASN A CA 1
ATOM 1547 C C . ASN A 1 191 ? -32.891 -20.119 52.530 1.00 58.97 191 ASN A C 1
ATOM 1549 O O . ASN A 1 191 ? -33.988 -20.111 51.975 1.00 58.97 191 ASN A O 1
ATOM 1553 N N . LYS A 1 192 ? -32.112 -21.215 52.486 1.00 53.72 192 LYS A N 1
ATOM 1554 C CA . LYS A 1 192 ? -32.479 -22.452 51.749 1.00 53.72 192 LYS A CA 1
ATOM 1555 C C . LYS A 1 192 ? -33.038 -23.589 52.622 1.00 53.72 192 LYS A C 1
ATOM 1557 O O . LYS A 1 192 ? -33.129 -24.730 52.175 1.00 53.72 192 LYS A O 1
ATOM 1562 N N . THR A 1 193 ? -33.462 -23.296 53.840 1.00 57.25 193 THR A N 1
ATOM 1563 C CA . THR A 1 193 ? -34.178 -24.249 54.697 1.00 57.25 193 THR A CA 1
ATOM 1564 C C . THR A 1 193 ? -35.460 -23.587 55.163 1.00 57.25 193 THR A C 1
ATOM 1566 O O . THR A 1 193 ? -35.404 -22.478 55.671 1.00 57.25 193 THR A O 1
ATOM 1569 N N . GLU A 1 194 ? -36.581 -24.289 54.984 1.00 56.81 194 GLU A N 1
ATOM 1570 C CA . GLU A 1 194 ? -37.959 -23.908 55.349 1.00 56.81 194 GLU A CA 1
ATOM 1571 C C . GLU A 1 194 ? -38.752 -23.159 54.263 1.00 56.81 194 GLU A C 1
ATOM 1573 O O . GLU A 1 194 ? -38.872 -21.940 54.242 1.00 56.81 194 GLU A O 1
ATOM 1578 N N . GLY A 1 195 ? -39.355 -23.926 53.347 1.00 49.72 195 GLY A N 1
ATOM 1579 C CA . GLY A 1 195 ? -40.338 -23.375 52.410 1.00 49.72 195 GLY A CA 1
ATOM 1580 C C . GLY A 1 195 ? -40.823 -24.334 51.328 1.00 49.72 195 GLY A C 1
ATOM 1581 O O . GLY A 1 195 ? -41.056 -23.917 50.196 1.00 49.72 195 GLY A O 1
ATOM 1582 N N . GLU A 1 196 ? -40.951 -25.625 51.634 1.00 56.75 196 GLU A N 1
ATOM 1583 C CA . GLU A 1 196 ? -41.646 -26.560 50.752 1.00 56.75 196 GLU A CA 1
ATOM 1584 C C . GLU A 1 196 ? -43.159 -26.297 50.831 1.00 56.75 196 GLU A C 1
ATOM 1586 O O . GLU A 1 196 ? -43.737 -26.299 51.916 1.00 56.75 196 GLU A O 1
ATOM 1591 N N . LYS A 1 197 ? -43.786 -26.162 49.654 1.00 57.91 197 LYS A N 1
ATOM 1592 C CA . LYS A 1 197 ? -45.234 -26.040 49.385 1.00 57.91 197 LYS A CA 1
ATOM 1593 C C . LYS A 1 197 ? -45.813 -24.623 49.477 1.00 57.91 197 LYS A C 1
ATOM 1595 O O . LYS A 1 197 ? -46.533 -24.305 50.412 1.00 57.91 197 LYS A O 1
ATOM 1600 N N . GLN A 1 198 ? -45.679 -23.855 48.393 1.00 48.97 198 GLN A N 1
ATOM 1601 C CA . GLN A 1 198 ? -46.846 -23.456 47.588 1.00 48.97 198 GLN A CA 1
ATOM 1602 C C . GLN A 1 198 ? -46.449 -22.687 46.314 1.00 48.97 198 G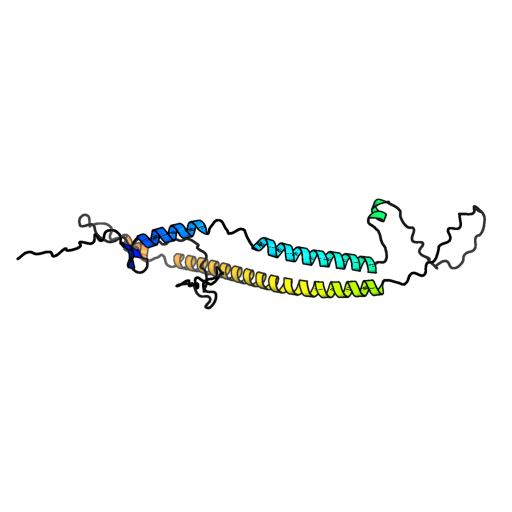LN A C 1
ATOM 1604 O O . GLN A 1 198 ? -45.771 -21.670 46.344 1.00 48.97 198 GLN A O 1
ATOM 1609 N N . GLN A 1 199 ? -46.973 -23.192 45.195 1.00 50.09 199 GLN A N 1
ATOM 1610 C CA . GLN A 1 199 ? -47.499 -22.399 44.082 1.00 50.09 199 GLN A CA 1
ATOM 1611 C C . GLN A 1 199 ? -46.510 -21.654 43.165 1.00 50.09 199 GLN A C 1
ATOM 1613 O O . GLN A 1 199 ? -46.484 -20.438 43.034 1.00 50.09 199 GLN A O 1
ATOM 1618 N N . GLN A 1 200 ? -45.765 -22.465 42.420 1.00 55.22 200 GLN A N 1
ATOM 1619 C CA . GLN A 1 200 ? -45.665 -22.443 40.955 1.00 55.22 200 GLN A CA 1
ATOM 1620 C C . GLN A 1 200 ? -46.463 -21.335 40.225 1.00 55.22 200 GLN A C 1
ATOM 1622 O O . GLN A 1 200 ? -47.614 -21.550 39.855 1.00 55.22 200 GLN A O 1
ATOM 1627 N N . GLN A 1 201 ? -45.822 -20.185 39.984 1.00 57.19 201 GLN A N 1
ATOM 1628 C CA . GLN A 1 201 ? -45.913 -19.341 38.775 1.00 57.19 201 GLN A CA 1
ATOM 1629 C C . GLN A 1 201 ? -45.125 -18.042 39.012 1.00 57.19 201 GLN A C 1
ATOM 1631 O O . GLN A 1 201 ? -45.689 -16.975 39.235 1.00 57.19 201 GLN A O 1
ATOM 1636 N N . SER A 1 202 ? -43.796 -18.108 38.951 1.00 47.22 202 SER A N 1
ATOM 1637 C CA . SER A 1 202 ? -42.985 -16.906 38.770 1.00 47.22 202 SER A CA 1
ATOM 1638 C C . SER A 1 202 ? -42.113 -17.075 37.537 1.00 47.22 202 SER A C 1
ATOM 1640 O O . SER A 1 202 ? -41.466 -18.092 37.295 1.00 47.22 202 SER A O 1
ATOM 1642 N N . ILE A 1 203 ? -42.243 -16.070 36.685 1.00 52.09 203 ILE A N 1
ATOM 1643 C CA . ILE A 1 203 ? -41.714 -15.987 35.340 1.00 52.09 203 ILE A CA 1
ATOM 1644 C C . ILE A 1 203 ? -40.192 -16.012 35.430 1.00 52.09 203 ILE A C 1
ATOM 1646 O O . ILE A 1 203 ? -39.567 -15.085 35.941 1.00 52.09 203 ILE A O 1
ATOM 1650 N N . THR A 1 204 ? -39.596 -17.088 34.924 1.00 43.94 204 THR A N 1
ATOM 1651 C CA . THR A 1 204 ? -38.163 -17.162 34.669 1.00 43.94 204 THR A CA 1
ATOM 1652 C C . THR A 1 204 ? -37.847 -16.196 33.533 1.00 43.94 204 THR A C 1
ATOM 1654 O O . THR A 1 204 ? -37.980 -16.528 32.354 1.00 43.94 204 THR A O 1
ATOM 1657 N N . TYR A 1 205 ? -37.441 -14.975 33.870 1.00 48.88 205 TYR A N 1
ATOM 1658 C CA . TYR A 1 205 ? -36.730 -14.123 32.927 1.00 48.88 205 TYR A CA 1
ATOM 1659 C C . TYR A 1 205 ? -35.349 -14.750 32.745 1.00 48.88 205 TYR A C 1
ATOM 1661 O O . TYR A 1 205 ? -34.409 -14.474 33.484 1.00 48.88 205 TYR A O 1
ATOM 1669 N N . VAL A 1 206 ? -35.252 -15.678 31.795 1.00 43.31 206 VAL A N 1
ATOM 1670 C CA . VAL A 1 206 ? -33.973 -16.159 31.286 1.00 43.31 206 VAL A CA 1
ATOM 1671 C C . VAL A 1 206 ? -33.333 -14.967 30.585 1.00 43.31 206 VAL A C 1
ATOM 1673 O O . VAL A 1 206 ? -33.572 -14.722 29.400 1.00 43.31 206 VAL A O 1
ATOM 1676 N N . THR A 1 207 ? -32.548 -14.188 31.326 1.00 48.94 207 THR A N 1
ATOM 1677 C CA . THR A 1 207 ? -31.638 -13.202 30.748 1.00 48.94 207 THR A CA 1
ATOM 1678 C C . THR A 1 207 ? -30.572 -13.994 30.010 1.00 48.94 207 THR A C 1
ATOM 1680 O O . THR A 1 207 ? -29.535 -14.358 30.553 1.00 48.94 207 THR A O 1
ATOM 1683 N N . SER A 1 208 ? -30.902 -14.350 28.772 1.00 42.88 208 SER A N 1
ATOM 1684 C CA . SER A 1 208 ? -30.023 -15.026 27.835 1.00 42.88 208 SER A CA 1
ATOM 1685 C C . SER A 1 208 ? -28.895 -14.057 27.501 1.00 42.88 208 SER A C 1
ATOM 1687 O O . SER A 1 208 ? -28.987 -13.280 26.553 1.00 42.88 208 SER A O 1
ATOM 1689 N N . THR A 1 209 ? -27.831 -14.069 28.297 1.00 44.19 209 THR A N 1
ATOM 1690 C CA . THR A 1 209 ? -26.534 -13.509 27.928 1.00 44.19 209 THR A CA 1
ATOM 1691 C C . THR A 1 209 ? -25.926 -14.427 26.872 1.00 44.19 209 THR A C 1
ATOM 1693 O O . THR A 1 209 ? -24.996 -15.191 27.115 1.00 44.19 209 THR A O 1
ATOM 1696 N N . THR A 1 210 ? -26.486 -14.389 25.661 1.00 44.59 210 THR A N 1
ATOM 1697 C CA . THR A 1 210 ? -25.840 -14.960 24.481 1.00 44.59 210 THR A CA 1
ATOM 1698 C C . THR A 1 210 ? -24.595 -14.134 24.212 1.00 44.59 210 THR A C 1
ATOM 1700 O O . THR A 1 210 ? -24.636 -13.100 23.548 1.00 44.59 210 THR A O 1
ATOM 1703 N N . ASN A 1 211 ? -23.491 -14.606 24.779 1.00 46.72 211 ASN A N 1
ATOM 1704 C CA . ASN A 1 211 ? -22.131 -14.141 24.573 1.00 46.72 211 ASN A CA 1
ATOM 1705 C C . ASN A 1 211 ? -21.653 -14.582 23.178 1.00 46.72 211 ASN A C 1
ATOM 1707 O O . ASN A 1 211 ? -20.699 -15.338 23.013 1.00 46.72 211 ASN A O 1
ATOM 1711 N N . THR A 1 212 ? -22.396 -14.185 22.147 1.00 43.94 212 THR A N 1
ATOM 1712 C CA . THR A 1 212 ? -21.950 -14.298 20.766 1.00 43.94 212 THR A CA 1
ATOM 1713 C C . THR A 1 212 ? -21.122 -13.059 20.491 1.00 43.94 212 THR A C 1
ATOM 1715 O O . THR A 1 212 ? -21.670 -11.958 20.466 1.00 43.94 212 THR A O 1
ATOM 1718 N N . ASN A 1 213 ? -19.818 -13.251 20.289 1.00 54.34 213 ASN A N 1
ATOM 1719 C CA . ASN A 1 213 ? -18.853 -12.268 19.789 1.00 54.34 213 ASN A CA 1
ATOM 1720 C C . ASN A 1 213 ? -19.218 -11.806 18.360 1.00 54.34 213 ASN A C 1
ATOM 1722 O O . ASN A 1 213 ? -18.439 -11.945 17.419 1.00 54.34 213 ASN A O 1
ATOM 1726 N N . ALA A 1 214 ? -20.438 -11.309 18.174 1.00 58.25 214 ALA A N 1
ATOM 1727 C CA . ALA A 1 214 ? -20.886 -10.675 16.958 1.00 58.25 214 ALA A CA 1
ATOM 1728 C C . ALA A 1 214 ? -20.172 -9.328 16.888 1.00 58.25 214 ALA A C 1
ATOM 1730 O O . ALA A 1 214 ? -20.329 -8.472 17.755 1.00 58.25 214 ALA A O 1
ATOM 1731 N N . THR A 1 215 ? -19.333 -9.168 15.872 1.00 65.19 215 THR A N 1
ATOM 1732 C CA . THR A 1 215 ? -18.643 -7.917 15.569 1.00 65.19 215 THR A CA 1
ATOM 1733 C C . THR A 1 215 ? -19.662 -6.781 15.494 1.00 65.19 215 THR A C 1
ATOM 1735 O O . THR A 1 215 ? -20.440 -6.708 14.540 1.00 65.19 215 THR A O 1
ATOM 1738 N N . THR A 1 216 ? -19.675 -5.913 16.505 1.00 73.12 216 THR A N 1
ATOM 1739 C CA . THR A 1 216 ? -20.584 -4.770 16.587 1.00 73.12 216 THR A CA 1
ATOM 1740 C C . THR A 1 216 ? -20.345 -3.845 15.397 1.00 73.12 216 THR A C 1
ATOM 1742 O O . THR A 1 216 ? -19.252 -3.316 15.181 1.00 73.12 216 THR A O 1
ATOM 1745 N N . THR A 1 217 ? -21.364 -3.700 14.554 1.00 81.06 217 THR A N 1
ATOM 1746 C CA . THR A 1 217 ? -21.294 -2.890 13.337 1.00 81.06 217 THR A CA 1
ATOM 1747 C C . THR A 1 217 ? -21.563 -1.432 13.710 1.00 81.06 217 THR A C 1
ATOM 1749 O O . THR A 1 217 ? -22.678 -1.075 14.085 1.00 81.06 217 THR A O 1
ATOM 1752 N N . GLN A 1 218 ? -20.539 -0.579 13.641 1.00 88.38 218 GLN A N 1
ATOM 1753 C CA . GLN A 1 218 ? -20.657 0.849 13.963 1.00 88.38 218 GLN A CA 1
ATOM 1754 C C . GLN A 1 218 ? -21.337 1.634 12.824 1.00 88.38 218 GLN A C 1
ATOM 1756 O O . GLN A 1 218 ? -21.236 1.287 11.641 1.00 88.38 218 GLN A O 1
ATOM 1761 N N . CYS A 1 219 ? -22.078 2.687 13.168 1.00 83.56 219 CYS A N 1
ATOM 1762 C CA . CYS A 1 219 ? -22.652 3.634 12.211 1.00 83.56 219 CYS A CA 1
ATOM 1763 C C . CYS A 1 219 ? -21.525 4.367 11.466 1.00 83.56 219 CYS A C 1
ATOM 1765 O O . CYS A 1 219 ? -20.598 4.874 12.091 1.00 83.56 219 CYS A O 1
ATOM 1767 N N . GLY A 1 220 ? -21.605 4.452 10.135 1.00 80.00 220 GLY A N 1
ATOM 1768 C CA . GLY A 1 220 ? -20.593 5.156 9.334 1.00 80.00 220 GLY A CA 1
ATOM 1769 C C . GLY A 1 220 ? -20.616 6.681 9.502 1.00 80.00 220 GLY A C 1
ATOM 1770 O O . GLY A 1 220 ? -19.632 7.334 9.173 1.00 80.00 220 GLY A O 1
ATOM 1771 N N . ILE A 1 221 ? -21.720 7.234 10.022 1.00 81.62 221 ILE A N 1
ATOM 1772 C CA . ILE A 1 221 ? -21.925 8.677 10.207 1.00 81.62 221 ILE A CA 1
ATOM 1773 C C . ILE A 1 221 ? -21.539 9.099 11.627 1.00 81.62 221 ILE A C 1
ATOM 1775 O O . ILE A 1 221 ? -20.680 9.957 11.802 1.00 81.62 221 ILE A O 1
ATOM 1779 N N . CYS A 1 222 ? -22.155 8.498 12.651 1.00 86.38 222 CYS A N 1
ATOM 1780 C CA . CYS A 1 222 ? -21.959 8.906 14.046 1.00 86.38 222 CYS A CA 1
ATOM 1781 C C . CYS A 1 222 ? -20.961 8.038 14.828 1.00 86.38 222 CYS A C 1
ATOM 1783 O O . CYS A 1 222 ? -20.688 8.339 15.985 1.00 86.38 222 CYS A O 1
ATOM 1785 N N . MET A 1 223 ? -20.426 6.965 14.228 1.00 82.31 223 MET A N 1
ATOM 1786 C CA . MET A 1 223 ? -19.454 6.030 14.831 1.00 82.31 223 MET A CA 1
ATOM 1787 C C . MET A 1 223 ? -19.925 5.299 16.107 1.00 82.31 223 MET A C 1
ATOM 1789 O O . MET A 1 223 ? -19.163 4.520 16.681 1.00 82.31 223 MET A O 1
ATOM 1793 N N . ASN A 1 224 ? -21.181 5.477 16.523 1.00 85.25 224 ASN A N 1
ATOM 1794 C CA . ASN A 1 224 ? -21.799 4.741 17.627 1.00 85.25 224 ASN A CA 1
ATOM 1795 C C . ASN A 1 224 ? -22.332 3.371 17.173 1.00 85.25 224 ASN A C 1
ATOM 1797 O O . ASN A 1 224 ? -22.418 3.076 15.977 1.00 85.25 224 ASN A O 1
ATOM 1801 N N . GLU A 1 225 ? -22.690 2.521 18.136 1.00 89.00 225 GLU A N 1
ATOM 1802 C CA . GLU A 1 225 ? -23.361 1.246 17.870 1.00 89.00 225 GLU A CA 1
ATOM 1803 C C . GLU A 1 225 ? -24.717 1.478 17.184 1.00 89.00 225 GLU A C 1
ATOM 1805 O O . GLU A 1 225 ? -25.481 2.370 17.564 1.00 89.00 225 GLU A O 1
ATOM 1810 N N . ARG A 1 226 ? -25.006 0.713 16.125 1.00 85.88 226 ARG A N 1
ATOM 1811 C CA . ARG A 1 226 ? -26.235 0.896 15.342 1.00 85.88 226 ARG A CA 1
ATOM 1812 C C . ARG A 1 226 ? -27.443 0.363 16.098 1.00 85.88 226 ARG A C 1
ATOM 1814 O O . ARG A 1 226 ? -27.569 -0.840 16.295 1.00 85.88 226 ARG A O 1
ATOM 1821 N N . LEU A 1 227 ? -28.377 1.256 16.416 1.00 85.50 227 LEU A N 1
ATOM 1822 C CA . LEU A 1 227 ? -29.681 0.890 16.978 1.00 85.50 227 LEU A CA 1
ATOM 1823 C C . LEU A 1 227 ? -30.741 0.651 15.889 1.00 85.50 227 LEU A C 1
ATOM 1825 O O . LEU A 1 227 ? -31.619 -0.194 16.054 1.00 85.50 227 LEU A O 1
ATOM 1829 N N . HIS A 1 228 ? -30.641 1.361 14.759 1.00 83.56 228 HIS A N 1
ATOM 1830 C CA . HIS A 1 228 ? -31.641 1.348 13.686 1.00 83.56 228 HIS A CA 1
ATOM 1831 C C . HIS A 1 228 ? -30.967 1.325 12.305 1.00 83.56 228 HIS A C 1
ATOM 1833 O O . HIS A 1 228 ? -30.833 2.376 11.682 1.00 83.56 228 HIS A O 1
ATOM 1839 N N . PRO A 1 229 ? -30.504 0.159 11.813 1.00 80.38 229 PRO A N 1
ATOM 1840 C CA . PRO A 1 229 ? -29.927 0.082 10.477 1.00 80.38 229 PRO A CA 1
ATOM 1841 C C . PRO A 1 229 ? -30.999 0.441 9.446 1.00 80.38 229 PRO A C 1
ATOM 1843 O O . PRO A 1 229 ? -32.008 -0.251 9.324 1.00 80.38 229 PRO A O 1
ATOM 1846 N N . SER A 1 230 ? -30.778 1.525 8.706 1.00 80.31 230 SER A N 1
ATOM 1847 C CA . SER A 1 230 ? -31.688 1.969 7.653 1.00 80.31 230 SER A CA 1
ATOM 1848 C C . SER A 1 230 ? -30.932 2.105 6.334 1.00 80.31 230 SER A C 1
ATOM 1850 O O . SER A 1 230 ? -29.820 2.628 6.281 1.00 80.31 230 SER A O 1
ATOM 1852 N N . ALA A 1 231 ? -31.514 1.565 5.267 1.00 82.12 231 ALA A N 1
ATOM 1853 C CA . ALA A 1 231 ? -30.997 1.673 3.911 1.00 82.12 231 ALA A CA 1
ATOM 1854 C C . ALA A 1 231 ? -32.182 1.928 2.969 1.00 82.12 231 ALA A C 1
ATOM 1856 O O . ALA A 1 231 ? -33.178 1.200 3.043 1.00 82.12 231 ALA A O 1
ATOM 1857 N N . PRO A 1 232 ? -32.127 2.957 2.106 1.00 81.25 232 PRO A N 1
ATOM 1858 C CA . PRO A 1 232 ? -33.116 3.122 1.051 1.00 81.25 232 PRO A CA 1
ATOM 1859 C C . PRO A 1 232 ? -33.133 1.879 0.158 1.00 81.25 232 PRO A C 1
ATOM 1861 O O . PRO A 1 232 ? -32.083 1.422 -0.279 1.00 81.25 232 PRO A O 1
ATOM 1864 N N . ILE A 1 233 ? -34.318 1.367 -0.179 1.00 78.44 233 ILE A N 1
ATOM 1865 C CA . ILE A 1 233 ? -34.472 0.165 -1.027 1.00 78.44 233 ILE A CA 1
ATOM 1866 C C . ILE A 1 233 ? -33.768 0.330 -2.390 1.00 78.44 233 ILE A C 1
ATOM 1868 O O . ILE A 1 233 ? -33.325 -0.642 -2.990 1.00 78.44 233 ILE A O 1
ATOM 1872 N N . ALA A 1 234 ? -33.623 1.571 -2.864 1.00 85.06 234 ALA A N 1
ATOM 1873 C CA . ALA A 1 234 ? -32.965 1.898 -4.126 1.00 85.06 234 ALA A CA 1
ATOM 1874 C C . ALA A 1 234 ? -31.436 2.065 -4.026 1.00 85.06 234 ALA A C 1
ATOM 1876 O O . ALA A 1 234 ? -30.783 2.297 -5.044 1.00 85.06 234 ALA A O 1
ATOM 1877 N N . CYS A 1 235 ? -30.842 1.998 -2.832 1.00 73.69 235 CYS A N 1
ATOM 1878 C CA . CYS A 1 235 ? -29.407 2.182 -2.689 1.00 73.69 235 CYS A CA 1
ATOM 1879 C C . CYS A 1 235 ? -28.696 0.850 -2.977 1.00 73.69 235 CYS A C 1
ATOM 1881 O O . CYS A 1 235 ? -28.788 -0.106 -2.214 1.00 73.69 235 CYS A O 1
ATOM 1883 N N . GLY A 1 236 ? -28.008 0.750 -4.116 1.00 80.62 236 GLY A N 1
ATOM 1884 C CA . GLY A 1 236 ? -27.311 -0.470 -4.557 1.00 80.62 236 GLY A CA 1
ATOM 1885 C C . GLY A 1 236 ? -26.059 -0.826 -3.741 1.00 80.62 236 GLY A C 1
ATOM 1886 O O . GLY A 1 236 ? -25.143 -1.450 -4.267 1.00 80.62 236 GLY A O 1
ATOM 1887 N N . HIS A 1 237 ? -25.974 -0.390 -2.484 1.00 78.75 237 HIS A N 1
ATOM 1888 C CA . HIS A 1 237 ? -24.838 -0.611 -1.601 1.00 78.75 237 HIS A CA 1
ATOM 1889 C C . HIS A 1 237 ? -25.279 -1.218 -0.266 1.00 78.75 237 HIS A C 1
ATOM 1891 O O . HIS A 1 237 ? -26.263 -0.806 0.336 1.00 78.75 237 HIS A O 1
ATOM 1897 N N . VAL A 1 238 ? -24.482 -2.170 0.225 1.00 73.94 238 VAL A N 1
ATOM 1898 C CA . VAL A 1 238 ? -24.732 -2.962 1.449 1.00 73.94 238 VAL A CA 1
ATOM 1899 C C . VAL A 1 238 ? -24.484 -2.154 2.738 1.00 73.94 238 VAL A C 1
ATOM 1901 O O . VAL A 1 238 ? -24.701 -2.626 3.852 1.00 73.94 238 VAL A O 1
ATOM 1904 N N . PHE A 1 239 ? -24.026 -0.907 2.616 1.00 71.25 239 PHE A N 1
ATOM 1905 C CA . PHE A 1 239 ? -23.768 -0.047 3.762 1.00 71.25 239 PHE A CA 1
ATOM 1906 C C . PHE A 1 239 ? -25.048 0.673 4.186 1.00 71.25 239 PHE A C 1
ATOM 1908 O O . PHE A 1 239 ? -25.404 1.698 3.612 1.00 71.25 239 PHE A O 1
ATOM 1915 N N . CYS A 1 240 ? -25.712 0.159 5.224 1.00 65.44 240 CYS A N 1
ATOM 1916 C CA . CYS A 1 240 ? -26.686 0.957 5.972 1.00 65.44 240 CYS A CA 1
ATOM 1917 C C . CYS A 1 240 ? -25.932 2.053 6.743 1.00 65.44 240 CYS A C 1
ATOM 1919 O O . CYS A 1 240 ? -24.760 1.854 7.093 1.00 65.44 240 CYS A O 1
ATOM 1921 N N . TRP A 1 241 ? -26.575 3.172 7.039 1.00 65.81 241 TRP A N 1
ATOM 1922 C CA . TRP A 1 241 ? -26.070 4.174 7.981 1.00 65.81 241 TRP A CA 1
ATOM 1923 C C . TRP A 1 241 ? -26.928 4.188 9.240 1.00 65.81 241 TRP A C 1
ATOM 1925 O O . TRP A 1 241 ? -28.133 3.855 9.159 1.00 65.81 241 TRP A O 1
#

Organism: NCBI:txid49249